Protein AF-A0A1E3HSL1-F1 (afdb_monomer_lite)

Organism: NCBI:txid1295533

Sequence (221 aa):
MGDDETEIKVHPDWKDEFTNPNGDTELIATTVTLISSDEVHFHVPRYLLMASSPVLKNMLSLPAGNEPQNVELSDRFLENSSPIAFYLSLLAGENGKTTLENKHQGNIVKTSHAAILLAAKWESVLVLSGIEAALASFNIPSTLKGHKEVRALDMFLLASKGDMTSIAAAVIQTYNPQVGDGQPQPSYWGHHLSRAHDGQILRLDTLNSDIWAELETDYSH

Secondary structure (DSSP, 8-state):
---------B-TT---EEE-TTS-EEE-TTEEE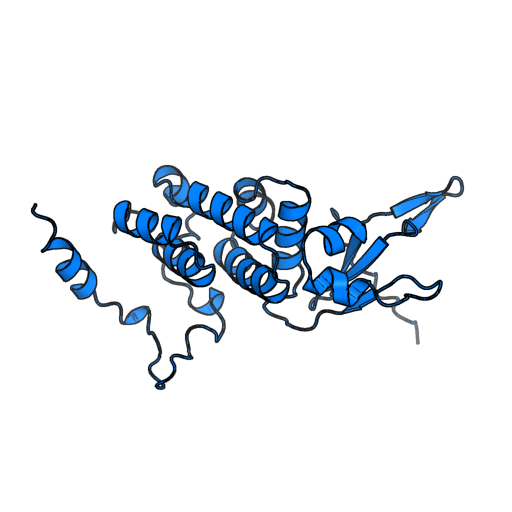EE-TT--EEEEEHHHHHHH-HHHHHHHTS---SS-EEEE---TTTSSHHHHHHHHHHHTT--HHHHHHHHSTT-HHHHHHHHHHHHHHTT-HHHHHHHHHHHHHHTSHHHHTT-TT--HHHHHHHHHHTT-HHHHHHHHHT--TTS--PPP-GGGGGGGGS--TTS----GGGS-HHHHHHTTSS---

pLDDT: mean 77.84, std 20.53, range [27.3, 98.19]

Structure (mmCIF, N/CA/C/O backbone):
data_AF-A0A1E3HSL1-F1
#
_entry.id   AF-A0A1E3HSL1-F1
#
loop_
_atom_site.group_PDB
_atom_site.id
_atom_site.type_symbol
_atom_site.label_atom_id
_atom_site.label_alt_id
_atom_site.label_comp_id
_atom_site.label_asym_id
_atom_site.label_entity_id
_atom_site.label_seq_id
_atom_site.pdbx_PDB_ins_code
_atom_site.Cartn_x
_atom_site.Cartn_y
_atom_site.Cartn_z
_atom_site.occupancy
_atom_site.B_iso_or_equiv
_atom_site.auth_seq_id
_atom_site.auth_comp_id
_atom_site.auth_asym_id
_atom_site.auth_atom_id
_atom_site.pdbx_PDB_model_num
ATOM 1 N N . MET A 1 1 ? 6.777 19.178 37.299 1.00 41.84 1 MET A N 1
ATOM 2 C CA . MET A 1 1 ? 6.794 18.199 36.200 1.00 41.84 1 MET A CA 1
ATOM 3 C C . MET A 1 1 ? 5.545 18.496 35.414 1.00 41.84 1 MET A C 1
ATOM 5 O O . MET A 1 1 ? 4.472 18.242 35.935 1.00 41.84 1 MET A O 1
ATOM 9 N N . GLY A 1 2 ? 5.679 19.244 34.320 1.00 43.75 2 GLY A N 1
ATOM 10 C CA . GLY A 1 2 ? 4.563 19.426 33.400 1.00 43.75 2 GLY A CA 1
ATOM 11 C C . GLY A 1 2 ? 4.484 18.153 32.581 1.00 43.75 2 GLY A C 1
ATOM 12 O O . GLY A 1 2 ? 5.512 17.746 32.039 1.00 43.75 2 GLY A O 1
ATOM 13 N N . ASP A 1 3 ? 3.326 17.506 32.592 1.00 47.16 3 ASP A N 1
ATOM 14 C CA . ASP A 1 3 ? 2.992 16.519 31.579 1.00 47.16 3 ASP A CA 1
ATOM 15 C C . ASP A 1 3 ? 3.038 17.267 30.246 1.00 47.16 3 ASP A C 1
ATOM 17 O O . ASP A 1 3 ? 2.226 18.153 29.983 1.00 47.16 3 ASP A O 1
ATOM 21 N N . ASP A 1 4 ? 4.092 17.011 29.478 1.00 49.62 4 ASP A N 1
ATOM 22 C CA . ASP A 1 4 ? 4.182 17.436 28.091 1.00 49.62 4 ASP A CA 1
ATOM 23 C C . ASP A 1 4 ? 3.154 16.558 27.371 1.00 49.62 4 ASP A C 1
ATOM 25 O O . ASP A 1 4 ? 3.430 15.399 27.062 1.00 49.62 4 ASP A O 1
ATOM 29 N N . GLU A 1 5 ? 1.914 17.045 27.255 1.00 55.94 5 GLU A N 1
ATOM 30 C CA . GLU A 1 5 ? 0.888 16.424 26.420 1.00 55.94 5 GLU A CA 1
ATOM 31 C C . GLU A 1 5 ? 1.414 16.460 24.986 1.00 55.94 5 GLU A C 1
ATOM 33 O O . GLU A 1 5 ? 1.246 17.430 24.250 1.00 55.94 5 GLU A O 1
ATOM 38 N N . THR A 1 6 ? 2.137 15.408 24.612 1.00 62.28 6 THR A N 1
ATOM 39 C CA . THR A 1 6 ? 2.592 15.178 23.250 1.00 62.28 6 THR A CA 1
ATOM 40 C C . THR A 1 6 ? 1.369 15.184 22.348 1.00 62.28 6 THR A C 1
ATOM 42 O O . THR A 1 6 ? 0.518 14.298 22.444 1.00 62.28 6 THR A O 1
ATOM 45 N N . GLU A 1 7 ? 1.268 16.212 21.509 1.00 81.06 7 GLU A N 1
ATOM 46 C CA . GLU A 1 7 ? 0.158 16.405 20.584 1.00 81.06 7 GLU A CA 1
ATOM 47 C C . GLU A 1 7 ? 0.014 15.164 19.692 1.00 81.06 7 GLU A C 1
ATOM 49 O O . GLU A 1 7 ? 0.948 14.774 18.985 1.00 81.06 7 GLU A O 1
ATOM 54 N N . ILE A 1 8 ? -1.155 14.519 19.743 1.00 86.38 8 ILE A N 1
ATOM 55 C CA . ILE A 1 8 ? -1.431 13.323 18.946 1.00 86.38 8 ILE A CA 1
ATOM 56 C C . ILE A 1 8 ? -1.427 13.711 17.467 1.00 86.38 8 ILE A C 1
ATOM 58 O O . ILE A 1 8 ? -2.270 14.472 16.990 1.00 86.38 8 ILE A O 1
ATOM 62 N N . LYS A 1 9 ? -0.487 13.143 16.711 1.00 93.44 9 LYS A N 1
ATOM 63 C CA . LYS A 1 9 ? -0.369 13.393 15.277 1.00 93.44 9 LYS A CA 1
ATOM 64 C C . LYS A 1 9 ? -1.397 12.569 14.504 1.00 93.44 9 LYS A C 1
ATOM 66 O O . LYS A 1 9 ? -1.157 11.407 14.180 1.00 93.44 9 LYS A O 1
ATOM 71 N N . VAL A 1 10 ? -2.519 13.187 14.151 1.00 93.12 10 VAL A N 1
ATOM 72 C CA . VAL A 1 10 ? -3.550 12.583 13.290 1.00 93.12 10 VAL A CA 1
ATOM 73 C C . VAL A 1 10 ? -3.261 12.875 11.816 1.00 93.12 10 VAL A C 1
ATOM 75 O O . VAL A 1 10 ? -2.946 14.008 11.441 1.00 93.12 10 VAL A O 1
ATOM 78 N N . HIS A 1 11 ? -3.369 11.863 10.955 1.00 94.88 11 HIS A N 1
ATOM 79 C CA . HIS A 1 11 ? -3.178 12.034 9.517 1.00 94.88 11 HIS A CA 1
ATOM 80 C C . HIS A 1 11 ? -4.266 12.958 8.923 1.00 94.88 11 HIS A C 1
ATOM 82 O O . HIS A 1 11 ? -5.452 12.745 9.178 1.00 94.88 11 HIS A O 1
ATOM 88 N N . PRO A 1 12 ? -3.914 13.960 8.091 1.00 91.44 12 PRO A N 1
ATOM 89 C CA . PRO A 1 12 ? -4.860 14.981 7.627 1.00 91.44 12 PRO A CA 1
ATOM 90 C C . PRO A 1 12 ? -6.047 14.419 6.833 1.00 91.44 12 PRO A C 1
ATOM 92 O O . PRO A 1 12 ? -7.157 14.922 6.980 1.00 91.44 12 PRO A O 1
ATOM 95 N N . ASP A 1 13 ? -5.814 13.368 6.044 1.00 91.12 13 ASP A N 1
ATOM 96 C CA . ASP A 1 13 ? -6.839 12.739 5.197 1.00 91.12 13 ASP A CA 1
ATOM 97 C C . ASP A 1 13 ? -7.677 11.661 5.921 1.00 91.12 13 ASP A C 1
ATOM 99 O O . ASP A 1 13 ? -8.661 11.186 5.364 1.00 91.12 13 ASP A O 1
ATOM 103 N N . TRP A 1 14 ? -7.301 11.249 7.141 1.00 91.25 14 TRP A N 1
ATOM 104 C CA . TRP A 1 14 ? -7.882 10.082 7.831 1.00 91.25 14 TRP A CA 1
ATOM 105 C C . TRP A 1 14 ? -8.286 10.425 9.263 1.00 91.25 14 TRP A C 1
ATOM 107 O O . TRP A 1 14 ? -7.635 10.000 10.220 1.00 91.25 14 TRP A O 1
ATOM 117 N N . LYS A 1 15 ? -9.349 11.228 9.389 1.00 87.88 15 LYS A N 1
ATOM 118 C CA . LYS A 1 15 ? -9.834 11.736 10.679 1.00 87.88 15 LYS A CA 1
ATOM 119 C C . LYS A 1 15 ? -11.160 11.148 11.165 1.00 87.88 15 LYS A C 1
ATOM 121 O O . LYS A 1 15 ? -11.400 11.233 12.354 1.00 87.88 15 LYS A O 1
ATOM 126 N N . ASP A 1 16 ? -11.964 10.542 10.283 1.00 82.00 16 ASP A N 1
ATOM 127 C CA . ASP A 1 16 ? -13.295 9.932 10.530 1.00 82.00 16 ASP A CA 1
ATOM 128 C C . ASP A 1 16 ? -13.991 10.371 11.840 1.00 82.00 16 ASP A C 1
ATOM 130 O O . ASP A 1 16 ? -14.304 9.572 12.731 1.00 82.00 16 ASP A O 1
ATOM 134 N N . GLU A 1 17 ? -14.179 11.689 11.939 1.00 82.00 17 GLU A N 1
ATOM 135 C CA . GLU A 1 17 ? -14.622 12.432 13.116 1.00 82.00 17 GLU A CA 1
ATOM 136 C C . GLU A 1 17 ? -15.820 13.316 12.755 1.00 82.00 17 GLU A C 1
ATOM 138 O O . GLU A 1 17 ? -16.005 13.710 11.599 1.00 82.00 17 GLU A O 1
ATOM 143 N N . PHE A 1 18 ? -16.639 13.649 13.748 1.00 78.88 18 PHE A N 1
ATOM 144 C CA . PHE A 1 18 ? -17.706 14.632 13.620 1.00 78.88 18 PHE A CA 1
ATOM 145 C C . PHE A 1 18 ? -17.556 15.708 14.694 1.00 78.88 18 PHE A C 1
ATOM 147 O O . PHE A 1 18 ? -17.202 15.426 15.836 1.00 78.88 18 PHE A O 1
ATOM 154 N N . THR A 1 19 ? -17.855 16.955 14.335 1.00 82.50 19 THR A N 1
ATOM 155 C CA . THR A 1 19 ? -17.911 18.061 15.295 1.00 82.50 19 THR A CA 1
ATOM 156 C C . THR A 1 19 ? -19.337 18.198 15.809 1.00 82.50 19 THR A C 1
ATOM 158 O O . THR A 1 19 ? -20.279 18.383 15.031 1.00 82.50 19 THR A O 1
ATOM 161 N N . ASN A 1 20 ? -19.511 18.082 17.121 1.00 79.94 20 ASN A N 1
ATOM 162 C CA . ASN A 1 20 ? -20.802 18.252 17.767 1.00 79.94 20 ASN A CA 1
ATOM 163 C C . ASN A 1 20 ? -21.222 19.748 17.772 1.00 79.94 20 ASN A C 1
ATOM 165 O O . ASN A 1 20 ? -20.402 20.636 17.521 1.00 79.94 20 ASN A O 1
ATOM 169 N N . PRO A 1 21 ? -22.493 20.080 18.069 1.00 81.69 21 PRO A N 1
ATOM 170 C CA . PRO A 1 21 ? -22.956 21.474 18.118 1.00 81.69 21 PRO A CA 1
ATOM 171 C C . PRO A 1 21 ? -22.246 22.362 19.153 1.00 81.69 21 PRO A C 1
ATOM 173 O O . PRO A 1 21 ? -22.361 23.584 19.075 1.00 81.69 21 PRO A O 1
ATOM 176 N N . ASN A 1 22 ? -21.539 21.765 20.115 1.00 82.25 22 ASN A N 1
ATOM 177 C CA . ASN A 1 22 ? -20.799 22.470 21.161 1.00 82.25 22 ASN A CA 1
ATOM 178 C C . ASN A 1 22 ? -19.360 22.805 20.732 1.00 82.25 22 ASN A C 1
ATOM 180 O O . ASN A 1 22 ? -18.684 23.555 21.432 1.00 82.25 22 ASN A O 1
ATOM 184 N N . GLY A 1 23 ? -18.921 22.307 19.571 1.00 77.00 23 GLY A N 1
ATOM 185 C CA . GLY A 1 23 ? -17.582 22.519 19.030 1.00 77.00 23 GLY A CA 1
ATOM 186 C C . GLY A 1 23 ? -16.571 21.429 19.387 1.00 77.00 23 GLY A C 1
ATOM 187 O O . GLY A 1 23 ? -15.423 21.551 18.965 1.00 77.00 23 GLY A O 1
ATOM 188 N N . ASP A 1 24 ? -16.971 20.373 20.104 1.00 79.69 24 ASP A N 1
ATOM 189 C CA . ASP A 1 24 ? -16.084 19.245 20.404 1.00 79.69 24 ASP A CA 1
ATOM 190 C C . ASP A 1 24 ? -16.081 18.248 19.243 1.00 79.69 24 ASP A C 1
ATOM 192 O O . ASP A 1 24 ? -17.122 17.955 18.643 1.00 79.69 24 ASP A O 1
ATOM 196 N N . THR A 1 25 ? -14.903 17.715 18.934 1.00 78.75 25 THR A N 1
ATOM 197 C CA . THR A 1 25 ? -14.712 16.718 17.882 1.00 78.75 25 THR A CA 1
ATOM 198 C C . THR A 1 25 ? -14.657 15.324 18.495 1.00 78.75 25 THR A C 1
ATOM 200 O O . THR A 1 25 ? -13.841 15.060 19.376 1.00 78.75 25 THR A O 1
ATOM 203 N N . GLU A 1 26 ? -15.517 14.428 18.017 1.00 78.31 26 GLU A N 1
ATOM 204 C CA . GLU A 1 26 ? -15.608 13.040 18.472 1.00 78.31 26 GLU A CA 1
ATOM 205 C C . GLU A 1 26 ? -15.444 12.072 17.293 1.00 78.31 26 GLU A C 1
ATOM 207 O O . GLU A 1 26 ? -15.858 12.355 16.165 1.00 78.31 26 GLU A O 1
ATOM 212 N N . LEU A 1 27 ? -14.857 10.900 17.550 1.00 79.25 27 LEU A N 1
ATOM 213 C CA . LEU A 1 27 ? -14.765 9.835 16.552 1.00 79.25 27 LEU A CA 1
ATOM 214 C C . LEU A 1 27 ? -16.139 9.223 16.290 1.00 79.25 27 LEU A C 1
ATOM 216 O O . LEU A 1 27 ? -16.952 9.040 17.200 1.00 79.25 27 LEU A O 1
ATOM 220 N N . ILE A 1 28 ? -16.384 8.831 15.043 1.00 80.50 28 ILE A N 1
ATOM 221 C CA . ILE A 1 28 ? -17.588 8.075 14.702 1.00 80.50 28 ILE A CA 1
ATOM 222 C C . ILE A 1 28 ? -17.536 6.710 15.416 1.00 80.50 28 ILE A C 1
ATOM 224 O O . ILE A 1 28 ? -16.498 6.061 15.503 1.00 80.50 28 ILE A O 1
ATOM 228 N N . ALA A 1 29 ? -18.672 6.229 15.933 1.00 72.94 29 ALA A N 1
ATOM 229 C CA . ALA A 1 29 ? -18.727 4.998 16.740 1.00 72.94 29 ALA A CA 1
ATOM 230 C C . ALA A 1 29 ? -18.206 3.733 16.018 1.00 72.94 29 ALA A C 1
ATOM 232 O O . ALA A 1 29 ? -17.922 2.717 16.649 1.00 72.94 29 ALA A O 1
ATOM 233 N N . THR A 1 30 ? -18.102 3.771 14.688 1.00 82.25 30 THR A N 1
ATOM 234 C CA . THR A 1 30 ? -17.580 2.684 13.849 1.00 82.25 30 THR A CA 1
ATOM 235 C C . THR A 1 30 ? -16.129 2.890 13.419 1.00 82.25 30 THR A C 1
ATOM 237 O O . THR A 1 30 ? -15.668 2.188 12.519 1.00 82.25 30 THR A O 1
ATOM 240 N N . THR A 1 31 ? -15.421 3.844 14.013 1.00 88.38 31 THR A N 1
ATOM 241 C CA . THR A 1 31 ? -14.039 4.178 13.676 1.00 88.38 31 THR A CA 1
ATOM 242 C C . THR A 1 31 ? -13.060 3.257 14.400 1.00 88.38 31 THR A C 1
ATOM 244 O O . THR A 1 31 ? -13.228 2.920 15.571 1.00 88.38 31 THR A O 1
ATOM 247 N N . VAL A 1 32 ? -12.021 2.842 13.681 1.00 91.56 32 VAL A N 1
ATOM 248 C CA . VAL A 1 32 ? -10.840 2.156 14.214 1.00 91.56 32 VAL A CA 1
ATOM 249 C C . VAL A 1 32 ? -9.664 3.113 14.101 1.00 91.56 32 VAL A C 1
ATOM 251 O O . VAL A 1 32 ? -9.497 3.756 13.064 1.00 91.56 32 VAL A O 1
ATOM 254 N N . THR A 1 33 ? -8.830 3.175 15.135 1.00 94.06 33 THR A N 1
ATOM 255 C CA . THR A 1 33 ? -7.587 3.948 15.093 1.00 94.06 33 THR A CA 1
ATOM 256 C C . THR A 1 33 ? -6.426 3.015 14.780 1.00 94.06 33 THR A C 1
ATOM 258 O O . THR A 1 33 ? -6.045 2.196 15.615 1.00 94.06 33 THR A O 1
ATOM 261 N N . LEU A 1 34 ? -5.849 3.127 13.584 1.00 95.38 34 LEU A N 1
ATOM 262 C CA . LEU A 1 34 ? -4.556 2.510 13.284 1.00 95.38 34 LEU A CA 1
ATOM 263 C C . LEU A 1 34 ? -3.457 3.476 13.728 1.00 95.38 34 LEU A C 1
ATOM 265 O O . LEU A 1 34 ? -3.459 4.634 13.313 1.00 95.38 34 LEU A O 1
ATOM 269 N N . ILE A 1 35 ? -2.526 3.011 14.554 1.00 96.25 35 ILE A N 1
ATOM 270 C CA . ILE A 1 35 ? -1.392 3.805 15.032 1.00 96.25 35 ILE A CA 1
ATOM 271 C C . ILE A 1 35 ? -0.148 3.263 14.341 1.00 96.25 35 ILE A C 1
ATOM 273 O O . ILE A 1 35 ? 0.240 2.115 14.562 1.00 96.25 35 ILE A O 1
ATOM 277 N N . SER A 1 36 ? 0.442 4.057 13.451 1.00 97.06 36 SER A N 1
ATOM 278 C CA . SER A 1 36 ? 1.648 3.654 12.735 1.00 97.06 36 SER A CA 1
ATOM 279 C C . SER A 1 36 ? 2.862 3.596 13.665 1.00 97.06 36 SER A C 1
ATOM 281 O O . SER A 1 36 ? 2.898 4.203 14.732 1.00 97.06 36 SER A O 1
ATOM 283 N N . SER A 1 37 ? 3.910 2.910 13.220 1.00 95.81 37 SER A N 1
ATOM 284 C CA . SER A 1 37 ? 5.182 2.777 13.945 1.00 95.81 37 SER A CA 1
ATOM 285 C C . SER A 1 37 ? 5.964 4.090 14.117 1.00 95.81 37 SER A C 1
ATOM 287 O O . SER A 1 37 ? 6.925 4.134 14.883 1.00 95.81 37 SER A O 1
ATOM 289 N N . ASP A 1 38 ? 5.582 5.145 1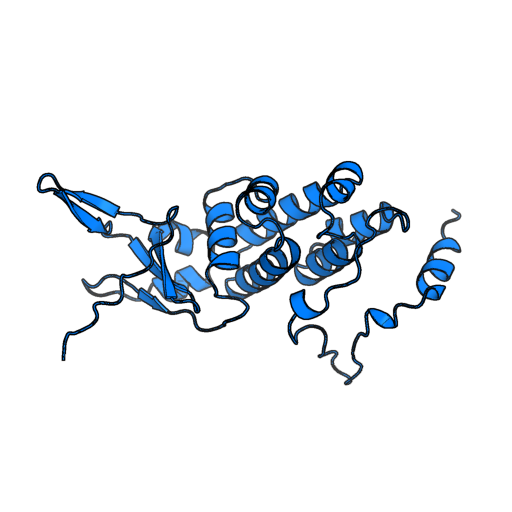3.391 1.00 95.38 38 ASP A N 1
ATOM 290 C CA . ASP A 1 38 ? 6.035 6.534 13.550 1.00 95.38 38 ASP A CA 1
ATOM 291 C C . ASP A 1 38 ? 4.967 7.426 14.219 1.00 95.38 38 ASP A C 1
ATOM 293 O O . ASP A 1 38 ? 4.956 8.639 14.011 1.00 95.38 38 ASP A O 1
ATOM 297 N N . GLU A 1 39 ? 4.075 6.807 15.002 1.00 94.94 39 GLU A N 1
ATOM 298 C CA . GLU A 1 39 ? 3.087 7.428 15.902 1.00 94.94 39 GLU A CA 1
ATOM 299 C C . GLU A 1 39 ? 2.026 8.300 15.206 1.00 94.94 39 GLU A C 1
ATOM 301 O O . GLU A 1 39 ? 1.374 9.148 15.821 1.00 94.94 39 GLU A O 1
ATOM 306 N N . VAL A 1 40 ? 1.794 8.074 13.910 1.00 96.50 40 VAL A N 1
ATOM 307 C CA . VAL A 1 40 ? 0.713 8.733 13.170 1.00 96.50 40 VAL A CA 1
ATOM 308 C C . VAL A 1 40 ? -0.579 7.945 13.334 1.00 96.50 40 VAL A C 1
ATOM 310 O O . VAL A 1 40 ? -0.639 6.744 13.075 1.00 96.50 40 VAL A O 1
ATOM 313 N N . HIS A 1 41 ? -1.629 8.650 13.736 1.00 95.94 41 HIS A N 1
ATOM 314 C CA . HIS A 1 41 ? -2.951 8.094 13.965 1.00 95.94 41 HIS A CA 1
ATOM 315 C C . HIS A 1 41 ? -3.800 8.213 12.698 1.00 95.94 41 HIS A C 1
ATOM 317 O O . HIS A 1 41 ? -3.901 9.286 12.096 1.00 95.94 41 HIS A O 1
ATOM 323 N N . PHE A 1 42 ? -4.417 7.104 12.303 1.00 96.19 42 PHE A N 1
ATOM 324 C CA . PHE A 1 42 ? -5.368 7.022 11.201 1.00 96.19 42 PHE A CA 1
ATOM 325 C C . PHE A 1 42 ? -6.714 6.587 11.759 1.00 96.19 42 PHE A C 1
ATOM 327 O O . PHE A 1 42 ? -6.865 5.449 12.206 1.00 96.19 42 PHE A O 1
ATOM 334 N N . HIS A 1 43 ? -7.694 7.476 11.703 1.00 94.50 43 HIS A N 1
ATOM 335 C CA . HIS A 1 43 ? -9.071 7.181 12.066 1.00 94.50 43 HIS A CA 1
ATOM 336 C C . HIS A 1 43 ? -9.800 6.704 10.810 1.00 94.50 43 HIS A C 1
ATOM 338 O O . HIS A 1 43 ? -10.006 7.465 9.862 1.00 94.50 43 HIS A O 1
ATOM 344 N N . VAL A 1 44 ? -10.103 5.406 10.766 1.00 93.38 44 VAL A N 1
ATOM 345 C CA . VAL A 1 44 ? -10.597 4.724 9.566 1.00 93.38 44 VAL A CA 1
ATOM 346 C C . VAL A 1 44 ? -11.930 4.036 9.860 1.00 93.38 44 VAL A C 1
ATOM 348 O O . VAL A 1 44 ? -12.036 3.332 10.871 1.00 93.38 44 VAL A O 1
ATOM 351 N N . PRO A 1 45 ? -12.926 4.127 8.960 1.00 91.38 45 PRO A N 1
ATOM 352 C CA . PRO A 1 45 ? -14.152 3.361 9.104 1.00 91.38 45 PRO A CA 1
ATOM 353 C C . PRO A 1 45 ? -13.864 1.856 9.165 1.00 91.38 45 PRO A C 1
ATOM 355 O O . PRO A 1 45 ? -13.294 1.273 8.237 1.00 91.38 45 PRO A O 1
ATOM 358 N N . ARG A 1 46 ? -14.320 1.184 10.227 1.00 90.62 46 ARG A N 1
ATOM 359 C CA . ARG A 1 46 ? -14.098 -0.256 10.455 1.00 90.62 46 ARG A CA 1
ATOM 360 C C . ARG A 1 46 ? -14.511 -1.112 9.263 1.00 90.62 46 ARG A C 1
ATOM 362 O O . ARG A 1 46 ? -13.811 -2.059 8.907 1.00 90.62 46 ARG A O 1
ATOM 369 N N . TYR A 1 47 ? -15.637 -0.782 8.630 1.00 89.50 47 TYR A N 1
ATOM 370 C CA . TYR A 1 47 ? -16.146 -1.556 7.498 1.00 89.50 47 TYR A CA 1
ATOM 371 C C . TYR A 1 47 ? -15.180 -1.546 6.303 1.00 89.50 47 TYR A C 1
ATOM 373 O O . TYR A 1 47 ? -15.088 -2.555 5.610 1.00 89.50 47 TYR A O 1
ATOM 381 N N . LEU A 1 48 ? -14.438 -0.453 6.084 1.00 92.12 48 LEU A N 1
ATOM 382 C CA . LEU A 1 48 ? -13.501 -0.317 4.966 1.00 92.12 48 LEU A CA 1
ATOM 383 C C . LEU A 1 48 ? -12.325 -1.292 5.118 1.00 92.12 48 LEU A C 1
ATOM 385 O O . LEU A 1 48 ? -11.939 -1.976 4.167 1.00 92.12 48 LEU A O 1
ATOM 389 N N . LEU A 1 49 ? -11.807 -1.418 6.343 1.00 93.75 49 LEU A N 1
ATOM 390 C CA . LEU A 1 49 ? -10.747 -2.367 6.688 1.00 93.75 49 LEU A CA 1
ATOM 391 C C . LEU A 1 49 ? -11.248 -3.818 6.622 1.00 93.75 49 LEU A C 1
ATOM 393 O O . LEU A 1 49 ? -10.605 -4.677 6.024 1.00 93.75 49 LEU A O 1
ATOM 397 N N . MET A 1 50 ? -12.426 -4.097 7.192 1.00 93.81 50 MET A N 1
ATOM 398 C CA . MET A 1 50 ? -12.988 -5.454 7.231 1.00 93.81 50 MET A CA 1
ATOM 399 C C . MET A 1 50 ? -13.427 -5.974 5.854 1.00 93.81 50 MET A C 1
ATOM 401 O O . MET A 1 50 ? -13.375 -7.178 5.609 1.00 93.81 50 MET A O 1
ATOM 405 N N . ALA A 1 51 ? -13.905 -5.102 4.966 1.00 91.62 51 ALA A N 1
ATOM 406 C CA . ALA A 1 51 ? -14.361 -5.503 3.636 1.00 91.62 51 ALA A CA 1
ATOM 407 C C . ALA A 1 51 ? -13.198 -5.815 2.684 1.00 91.62 51 ALA A C 1
ATOM 409 O O . ALA A 1 51 ? -13.355 -6.615 1.766 1.00 91.62 51 ALA A O 1
ATOM 410 N N . SER A 1 52 ? -12.040 -5.190 2.901 1.00 91.62 52 SER A N 1
ATOM 411 C CA . SER A 1 52 ? -10.902 -5.245 1.981 1.00 91.62 52 SER A CA 1
ATOM 412 C C . SER A 1 52 ? -9.838 -6.281 2.334 1.00 91.62 52 SER A C 1
ATOM 414 O O . SER A 1 52 ? -8.947 -6.537 1.521 1.00 91.62 52 SER A O 1
ATOM 416 N N . SER A 1 53 ? -9.909 -6.859 3.532 1.00 96.25 53 SER A N 1
ATOM 417 C CA . SER A 1 53 ? -8.899 -7.777 4.045 1.00 96.25 53 SER A CA 1
ATOM 418 C C . SER A 1 53 ? -9.524 -8.807 4.994 1.00 96.25 53 SER A C 1
ATOM 420 O O . SER A 1 53 ? -10.112 -8.427 6.011 1.00 96.25 53 SER A O 1
ATOM 422 N N . PRO A 1 54 ? -9.374 -10.118 4.730 1.00 95.38 54 PRO A N 1
ATOM 423 C CA . PRO A 1 54 ? -9.807 -11.156 5.664 1.00 95.38 54 PRO A CA 1
ATOM 424 C C . PRO A 1 54 ? -8.995 -11.130 6.968 1.00 95.38 54 PRO A C 1
ATOM 426 O O . PRO A 1 54 ? -9.550 -11.378 8.038 1.00 95.38 54 PRO A O 1
ATOM 429 N N . VAL A 1 55 ? -7.708 -10.771 6.906 1.00 94.81 55 VAL A N 1
ATOM 430 C CA . VAL A 1 55 ? -6.837 -10.620 8.081 1.00 94.81 55 VAL A CA 1
ATOM 431 C C . VAL A 1 55 ? -7.344 -9.499 8.988 1.00 94.81 55 VAL A C 1
ATOM 433 O O . VAL A 1 55 ? -7.591 -9.733 10.172 1.00 94.81 55 VAL A O 1
ATOM 436 N N . LEU A 1 56 ? -7.577 -8.306 8.431 1.00 93.31 56 LEU A N 1
ATOM 437 C CA . LEU A 1 56 ? -8.124 -7.173 9.178 1.00 93.31 56 LEU A CA 1
ATOM 438 C C . LEU A 1 56 ? -9.546 -7.470 9.648 1.00 93.31 56 LEU A C 1
ATOM 440 O O . LEU A 1 56 ? -9.887 -7.148 10.780 1.00 93.31 56 LEU A O 1
ATOM 444 N N . LYS A 1 57 ? -10.367 -8.153 8.841 1.00 93.62 57 LYS A N 1
ATOM 445 C CA . LYS A 1 57 ? -11.688 -8.618 9.271 1.00 93.62 57 LYS A CA 1
ATOM 446 C C . LYS A 1 57 ? -11.598 -9.473 10.521 1.00 93.62 57 LYS A C 1
ATOM 448 O O . LYS A 1 57 ? -12.324 -9.204 11.469 1.00 93.62 57 LYS A O 1
ATOM 453 N N . ASN A 1 58 ? -10.729 -10.477 10.541 1.00 92.00 58 ASN A N 1
ATOM 454 C CA . ASN A 1 58 ? -10.577 -11.366 11.689 1.00 92.00 58 ASN A CA 1
ATOM 455 C C . ASN A 1 58 ? -10.049 -10.611 12.915 1.00 92.00 58 ASN A C 1
ATOM 457 O O . ASN A 1 58 ? -10.619 -10.739 13.997 1.00 92.00 58 ASN A O 1
ATOM 461 N N . MET A 1 59 ? -9.028 -9.769 12.728 1.00 89.12 59 MET A N 1
ATOM 462 C CA . MET A 1 59 ? -8.451 -8.925 13.780 1.00 89.12 59 MET A CA 1
ATOM 463 C C . MET A 1 59 ? -9.494 -7.988 14.404 1.00 89.12 59 MET A C 1
ATOM 465 O O . MET A 1 59 ? -9.568 -7.842 15.622 1.00 89.12 59 MET A O 1
ATOM 469 N N . LEU A 1 60 ? -10.337 -7.387 13.566 1.00 89.44 60 LEU A N 1
ATOM 470 C CA . LEU A 1 60 ? -11.358 -6.436 13.980 1.00 89.44 60 LEU A CA 1
ATOM 471 C C . LEU A 1 60 ? -12.679 -7.106 14.360 1.00 89.44 60 LEU A C 1
ATOM 473 O O . LEU A 1 60 ? -13.545 -6.413 14.860 1.00 89.44 60 LEU A O 1
ATOM 477 N N . SER A 1 61 ? -12.898 -8.405 14.132 1.00 85.25 61 SER A N 1
ATOM 478 C CA . SER A 1 61 ? -14.169 -9.081 14.474 1.00 85.25 61 SER A CA 1
ATOM 479 C C . SER A 1 61 ? -14.284 -9.445 15.952 1.00 85.25 61 SER A C 1
ATOM 481 O O . SER A 1 61 ? -15.371 -9.799 16.409 1.00 85.25 61 SER A O 1
ATOM 483 N N . LEU A 1 62 ? -13.185 -9.363 16.704 1.00 74.00 62 LEU A N 1
ATOM 484 C CA . LEU A 1 62 ? -13.221 -9.537 18.150 1.00 74.00 62 LEU A CA 1
ATOM 485 C C . LEU A 1 62 ? -14.121 -8.452 18.769 1.00 74.00 62 LEU A C 1
ATOM 487 O O . LEU A 1 62 ? -14.115 -7.318 18.278 1.00 74.00 62 LEU A O 1
ATOM 491 N N . PRO A 1 63 ? -14.924 -8.769 19.803 1.00 61.56 63 PRO A N 1
ATOM 492 C CA . PRO A 1 63 ? -15.747 -7.767 20.460 1.00 61.56 63 PRO A CA 1
ATOM 493 C C . PRO A 1 63 ? -14.826 -6.722 21.094 1.00 61.56 63 PRO A C 1
ATOM 495 O O . PRO A 1 63 ? -14.254 -6.950 22.158 1.00 61.56 63 PRO A O 1
ATOM 498 N N . ALA A 1 64 ? -14.668 -5.580 20.429 1.00 58.84 64 ALA A N 1
ATOM 499 C CA . ALA A 1 64 ? -14.281 -4.363 21.112 1.00 58.84 64 ALA A CA 1
ATOM 500 C C . ALA A 1 64 ? -15.405 -4.077 22.116 1.00 58.84 64 ALA A C 1
ATOM 502 O O . ALA A 1 64 ? -16.584 -4.181 21.765 1.00 58.84 64 ALA A O 1
ATOM 503 N N . GLY A 1 65 ? -15.065 -3.812 23.376 1.00 56.81 65 GLY A N 1
ATOM 504 C CA . GLY A 1 65 ? -16.044 -3.305 24.336 1.00 56.81 65 GLY A CA 1
ATOM 505 C C . GLY A 1 65 ? -16.594 -1.945 23.887 1.00 56.81 65 GLY A C 1
ATOM 506 O O . GLY A 1 65 ? -16.459 -1.543 22.736 1.00 56.81 65 GLY A O 1
ATOM 507 N N . ASN A 1 66 ? -17.154 -1.168 24.809 1.00 57.00 66 ASN A N 1
ATOM 508 C CA . ASN A 1 66 ? -17.565 0.213 24.513 1.00 57.00 66 ASN A CA 1
ATOM 509 C C . ASN A 1 66 ? -16.375 1.178 24.281 1.00 57.00 66 ASN A C 1
ATOM 511 O O . ASN A 1 66 ? -16.571 2.389 24.285 1.00 57.00 66 ASN A O 1
ATOM 515 N N . GLU A 1 67 ? -15.154 0.667 24.118 1.00 62.69 67 GLU A N 1
ATOM 516 C CA . GLU A 1 67 ? -13.943 1.461 23.920 1.00 62.69 67 GLU A CA 1
ATOM 517 C C . GLU A 1 67 ? -13.566 1.529 22.430 1.00 62.69 67 GLU A C 1
ATOM 519 O O . GLU A 1 67 ? -13.717 0.528 21.717 1.00 62.69 67 GLU A O 1
ATOM 524 N N . PRO A 1 68 ? -13.055 2.680 21.952 1.00 69.31 68 PRO A N 1
ATOM 525 C CA . PRO A 1 68 ? -12.480 2.803 20.617 1.00 69.31 68 PRO A CA 1
ATOM 526 C C . PRO A 1 68 ? -11.409 1.732 20.385 1.00 69.31 68 PRO A C 1
ATOM 528 O O . PRO A 1 68 ? -10.513 1.540 21.207 1.00 69.31 68 PRO A O 1
ATOM 531 N N . GLN A 1 69 ? -11.498 1.016 19.263 1.00 85.06 69 GLN A N 1
ATOM 532 C CA . GLN A 1 69 ? -10.529 -0.028 18.951 1.00 85.06 69 GLN A CA 1
ATOM 533 C C . GLN A 1 69 ? -9.263 0.597 18.358 1.00 85.06 69 GLN A C 1
ATOM 535 O O . GLN A 1 69 ? -9.275 1.082 17.224 1.00 85.06 69 GLN A O 1
ATOM 540 N N . ASN A 1 70 ? -8.170 0.529 19.115 1.00 90.19 70 ASN A N 1
ATOM 541 C CA . ASN A 1 70 ? -6.847 0.959 18.675 1.00 90.19 70 ASN A CA 1
ATOM 542 C C . ASN A 1 70 ? -6.023 -0.249 18.217 1.00 90.19 70 ASN A C 1
ATOM 544 O O . ASN A 1 70 ? -6.013 -1.295 18.869 1.00 90.19 70 ASN A O 1
ATOM 548 N N . VAL A 1 71 ? -5.330 -0.102 17.092 1.00 91.94 71 VAL A N 1
ATOM 549 C CA . VAL A 1 71 ? -4.428 -1.110 16.533 1.00 91.94 71 VAL A CA 1
ATOM 550 C C . VAL A 1 71 ? -3.059 -0.473 16.366 1.00 91.94 71 VAL A C 1
ATOM 552 O O . VAL A 1 71 ? -2.836 0.307 15.441 1.00 91.94 71 VAL A O 1
ATOM 555 N N . GLU A 1 72 ? -2.146 -0.813 17.269 1.00 93.81 72 GLU A N 1
ATOM 556 C CA . GLU A 1 72 ? -0.755 -0.375 17.203 1.00 93.81 72 GLU A CA 1
ATOM 557 C C . GLU A 1 72 ? 0.044 -1.243 16.235 1.00 93.81 72 GLU A C 1
ATOM 559 O O . GLU A 1 72 ? 0.007 -2.477 16.286 1.00 93.81 72 GLU A O 1
ATOM 564 N N . LEU A 1 73 ? 0.780 -0.583 15.349 1.00 94.06 73 LEU A N 1
ATOM 565 C CA . LEU A 1 73 ? 1.602 -1.215 14.335 1.00 94.06 73 LEU A CA 1
ATOM 566 C C . LEU A 1 73 ? 3.084 -0.973 14.643 1.00 94.06 73 LEU A C 1
ATOM 568 O O . LEU A 1 73 ? 3.482 0.110 15.063 1.00 94.06 73 LEU A O 1
ATOM 572 N N . SER A 1 74 ? 3.919 -1.993 14.457 1.00 90.25 74 SER A N 1
ATOM 573 C CA . SER A 1 74 ? 5.268 -2.043 15.051 1.00 90.25 74 SER A CA 1
ATOM 574 C C . SER A 1 74 ? 6.396 -2.202 14.034 1.00 90.25 74 SER A C 1
ATOM 576 O O . SER A 1 74 ? 7.556 -1.900 14.335 1.00 90.25 74 SER A O 1
ATOM 578 N N . ASP A 1 75 ? 6.093 -2.643 12.814 1.00 89.81 75 ASP A N 1
ATOM 579 C CA . ASP A 1 75 ? 7.090 -2.772 11.761 1.00 89.81 75 ASP A CA 1
ATOM 580 C C . ASP A 1 75 ? 7.464 -1.390 11.208 1.00 89.81 75 ASP A C 1
ATOM 582 O O . ASP A 1 75 ? 6.740 -0.784 10.422 1.00 89.81 75 ASP A O 1
ATOM 586 N N . ARG A 1 76 ? 8.645 -0.894 11.584 1.00 87.19 76 ARG A N 1
ATOM 587 C CA . ARG A 1 76 ? 9.124 0.440 11.182 1.00 87.19 76 ARG A CA 1
ATOM 588 C C . ARG A 1 76 ? 9.297 0.625 9.674 1.00 87.19 76 ARG A C 1
ATOM 590 O O . ARG A 1 76 ? 9.334 1.761 9.200 1.00 87.19 76 ARG A O 1
ATOM 597 N N . PHE A 1 77 ? 9.438 -0.455 8.909 1.00 84.12 77 PHE A N 1
ATOM 598 C CA . PHE A 1 77 ? 9.575 -0.373 7.459 1.00 84.12 77 PHE A CA 1
ATOM 599 C C . PHE A 1 77 ? 8.212 -0.438 6.761 1.00 84.12 77 PHE A C 1
ATOM 601 O O . PHE A 1 77 ? 7.939 0.393 5.894 1.00 84.12 77 PHE A O 1
ATOM 608 N N . LEU A 1 78 ? 7.369 -1.393 7.158 1.00 87.31 78 LEU A N 1
ATOM 609 C CA . LEU A 1 78 ? 6.092 -1.695 6.501 1.00 87.31 78 LEU A CA 1
ATOM 610 C C . LEU A 1 78 ? 4.909 -0.907 7.044 1.00 87.31 78 LEU A C 1
ATOM 612 O O . LEU A 1 78 ? 3.973 -0.612 6.311 1.00 87.31 78 LEU A O 1
ATOM 616 N N . GLU A 1 79 ? 4.950 -0.580 8.327 1.00 91.75 79 GLU A N 1
ATOM 617 C CA . GLU A 1 79 ? 3.837 -0.026 9.084 1.00 91.75 79 GLU A CA 1
ATOM 618 C C . GLU A 1 79 ? 4.151 1.381 9.607 1.00 91.75 79 GLU A C 1
ATOM 620 O O . GLU A 1 79 ? 3.687 1.782 10.672 1.00 91.75 79 GLU A O 1
ATOM 625 N N . ASN A 1 80 ? 4.975 2.153 8.895 1.00 93.81 80 ASN A N 1
ATOM 626 C CA . ASN A 1 80 ? 5.029 3.605 9.098 1.00 93.81 80 ASN A CA 1
ATOM 627 C C . ASN A 1 80 ? 3.906 4.299 8.311 1.00 93.81 80 ASN A C 1
ATOM 629 O O . ASN A 1 80 ? 3.207 3.685 7.503 1.00 93.81 80 ASN A O 1
ATOM 633 N N . SER A 1 81 ? 3.729 5.592 8.551 1.00 95.94 81 SER A N 1
ATOM 634 C CA . SER A 1 81 ? 2.618 6.376 8.020 1.00 95.94 81 SER A CA 1
ATOM 635 C C . SER A 1 81 ? 2.534 6.398 6.490 1.00 95.94 81 SER A C 1
ATOM 637 O O . SER A 1 81 ? 1.433 6.413 5.947 1.00 95.94 81 SER A O 1
ATOM 639 N N . SER A 1 82 ? 3.661 6.340 5.772 1.00 96.25 82 SER A N 1
ATOM 640 C CA . SER A 1 82 ? 3.690 6.470 4.307 1.00 96.25 82 SER A CA 1
ATOM 641 C C . SER A 1 82 ? 2.996 5.313 3.555 1.00 96.25 82 SER A C 1
ATOM 643 O O . SER A 1 82 ? 2.047 5.580 2.815 1.00 96.25 82 SER A O 1
ATOM 645 N N . PRO A 1 83 ? 3.394 4.031 3.708 1.00 96.69 83 PRO A N 1
ATOM 646 C CA . PRO A 1 83 ? 2.710 2.909 3.067 1.00 96.69 83 PRO A CA 1
ATOM 647 C C . PRO A 1 83 ? 1.286 2.695 3.589 1.00 96.69 83 PRO A C 1
ATOM 649 O O . PRO A 1 83 ? 0.444 2.257 2.813 1.00 96.69 83 PRO A O 1
ATOM 652 N N . ILE A 1 84 ? 0.986 3.035 4.851 1.00 97.69 84 ILE A N 1
ATOM 653 C CA . ILE A 1 84 ? -0.383 2.967 5.388 1.00 97.69 84 ILE A CA 1
ATOM 654 C C . ILE A 1 84 ? -1.279 3.992 4.687 1.00 97.69 84 ILE A C 1
ATOM 656 O O . ILE A 1 84 ? -2.348 3.630 4.200 1.00 97.69 84 ILE A O 1
ATOM 660 N N . ALA A 1 85 ? -0.837 5.248 4.572 1.00 97.56 85 ALA A N 1
ATOM 661 C CA . ALA A 1 85 ? -1.593 6.291 3.882 1.00 97.56 85 ALA A CA 1
ATOM 662 C C . ALA A 1 85 ? -1.875 5.915 2.419 1.00 97.56 85 ALA A C 1
ATOM 664 O O . ALA A 1 85 ? -3.005 6.069 1.956 1.00 97.56 85 ALA A O 1
ATOM 665 N N . PHE A 1 86 ? -0.878 5.361 1.720 1.00 98.19 86 PHE A N 1
ATOM 666 C CA . PHE A 1 86 ? -1.043 4.893 0.344 1.00 98.19 86 PHE A CA 1
ATOM 667 C C . PHE A 1 86 ? -1.949 3.655 0.232 1.00 98.19 86 PHE A C 1
ATOM 669 O O . PHE A 1 86 ? -2.771 3.557 -0.674 1.00 98.19 86 PHE A O 1
ATOM 676 N N . TYR A 1 87 ? -1.850 2.708 1.166 1.00 97.69 87 TYR A N 1
ATOM 677 C CA . TYR A 1 87 ? -2.752 1.556 1.222 1.00 97.69 87 TYR A CA 1
ATOM 678 C C . TYR A 1 87 ? -4.212 2.008 1.383 1.00 97.69 87 TYR A C 1
ATOM 680 O O . TYR A 1 87 ? -5.096 1.566 0.648 1.00 97.69 87 TYR A O 1
ATOM 688 N N . LEU A 1 88 ? -4.467 2.920 2.324 1.00 97.50 88 LEU A N 1
ATOM 689 C CA . LEU A 1 88 ? -5.812 3.408 2.612 1.00 97.50 88 LEU A CA 1
ATOM 690 C C . LEU A 1 88 ? -6.374 4.264 1.467 1.00 97.50 88 LEU A C 1
ATOM 692 O O . LEU A 1 88 ? -7.566 4.174 1.178 1.00 97.50 88 LEU A O 1
ATOM 696 N N . SER A 1 89 ? -5.544 5.051 0.771 1.00 97.44 89 SER A N 1
ATOM 697 C CA . SER A 1 89 ? -6.002 5.831 -0.387 1.00 97.44 89 SER A CA 1
ATOM 698 C C . SER A 1 89 ? -6.502 4.933 -1.520 1.00 97.44 89 SER A C 1
ATOM 700 O O . SER A 1 89 ? -7.541 5.211 -2.120 1.00 97.44 89 SER A O 1
ATOM 702 N N . LEU A 1 90 ? -5.820 3.812 -1.770 1.00 97.12 90 LEU A N 1
ATOM 703 C CA . LEU A 1 90 ? -6.264 2.812 -2.741 1.00 97.12 90 LEU A CA 1
ATOM 704 C C . LEU A 1 90 ? -7.582 2.153 -2.317 1.00 97.12 90 LEU A C 1
ATOM 706 O O . LEU A 1 90 ? -8.449 1.930 -3.161 1.00 97.12 90 LEU A O 1
ATOM 710 N N . LEU A 1 91 ? -7.781 1.903 -1.019 1.00 94.69 91 LEU A N 1
ATOM 711 C CA . LEU A 1 91 ? -9.071 1.430 -0.502 1.00 94.69 91 LEU A CA 1
ATOM 712 C C . LEU A 1 91 ? -10.200 2.447 -0.675 1.00 94.69 91 LEU A C 1
ATOM 714 O O . LEU A 1 91 ? -11.331 2.051 -0.949 1.00 94.69 91 LEU A O 1
ATOM 718 N N . ALA A 1 92 ? -9.902 3.739 -0.544 1.00 93.44 92 ALA A N 1
ATOM 719 C CA . ALA A 1 92 ? -10.850 4.816 -0.821 1.00 93.44 92 ALA A CA 1
ATOM 720 C C . ALA A 1 92 ? -11.138 5.004 -2.324 1.00 93.44 92 ALA A C 1
ATOM 722 O O . ALA A 1 92 ? -11.978 5.825 -2.688 1.00 93.44 92 ALA A O 1
ATOM 723 N N . GLY A 1 93 ? -10.463 4.252 -3.201 1.00 93.94 93 GLY A N 1
ATOM 724 C CA . GLY A 1 93 ? -10.615 4.359 -4.649 1.00 93.94 93 GLY A CA 1
ATOM 725 C C . GLY A 1 93 ? -9.855 5.533 -5.269 1.00 93.94 93 GLY A C 1
ATOM 726 O O . GLY A 1 93 ? -10.165 5.923 -6.396 1.00 93.94 93 GLY A O 1
ATOM 727 N N . GLU A 1 94 ? -8.871 6.109 -4.569 1.00 95.62 94 GLU A N 1
ATOM 728 C CA . GLU A 1 94 ? -7.986 7.112 -5.164 1.00 95.62 94 GLU A CA 1
ATOM 729 C C . GLU A 1 94 ? -7.139 6.509 -6.300 1.00 95.62 94 GLU A C 1
ATOM 731 O O . GLU A 1 94 ? -6.810 5.320 -6.322 1.00 95.62 94 GLU A O 1
ATOM 736 N N . ASN A 1 95 ? -6.737 7.352 -7.256 1.00 95.56 95 ASN A N 1
ATOM 737 C CA . ASN A 1 95 ? -5.832 6.933 -8.320 1.00 95.56 95 ASN A CA 1
ATOM 738 C C . ASN A 1 95 ? -4.408 6.748 -7.775 1.00 95.56 95 ASN A C 1
ATOM 740 O O . ASN A 1 95 ? -3.737 7.724 -7.442 1.00 95.56 95 ASN A O 1
ATOM 744 N N . GLY A 1 96 ? -3.919 5.506 -7.768 1.00 95.31 96 GLY A N 1
ATOM 745 C CA . GLY A 1 96 ? -2.627 5.176 -7.168 1.00 95.31 96 GLY A CA 1
ATOM 746 C C . GLY A 1 96 ? -1.427 5.934 -7.743 1.00 95.31 96 GLY A C 1
ATOM 747 O O . GLY A 1 96 ? -0.563 6.361 -6.981 1.00 95.31 96 GLY A O 1
ATOM 748 N N . LYS A 1 97 ? -1.381 6.165 -9.064 1.00 93.69 97 LYS A N 1
ATOM 749 C CA . LYS A 1 97 ? -0.300 6.944 -9.689 1.00 93.69 97 LYS A CA 1
ATOM 750 C C . LYS A 1 97 ? -0.320 8.386 -9.184 1.00 93.69 97 LYS A C 1
ATOM 752 O O . LYS A 1 97 ? 0.686 8.861 -8.668 1.00 93.69 97 LYS A O 1
ATOM 757 N N . THR A 1 98 ? -1.470 9.052 -9.271 1.00 94.50 98 THR A N 1
ATOM 758 C CA . THR A 1 98 ? -1.624 10.439 -8.812 1.00 94.50 98 THR A CA 1
ATOM 759 C C . THR A 1 98 ? -1.329 10.581 -7.319 1.00 94.50 98 THR A C 1
ATOM 761 O O . THR A 1 98 ? -0.683 11.546 -6.914 1.00 94.50 98 THR A O 1
ATOM 764 N N . THR A 1 99 ? -1.747 9.621 -6.490 1.00 95.94 99 THR A N 1
ATOM 765 C CA . THR A 1 99 ? -1.432 9.642 -5.057 1.00 95.94 99 THR A CA 1
ATOM 766 C C . THR A 1 99 ? 0.074 9.504 -4.810 1.00 95.94 99 THR A C 1
ATOM 768 O O . THR A 1 99 ? 0.625 10.266 -4.016 1.00 95.94 99 THR A O 1
ATOM 771 N N . LEU A 1 100 ? 0.765 8.598 -5.512 1.00 94.81 100 LEU A N 1
ATOM 772 C CA . LEU A 1 100 ? 2.222 8.451 -5.405 1.00 94.81 100 LEU A CA 1
ATOM 773 C C . LEU A 1 100 ? 2.964 9.720 -5.843 1.00 94.81 100 LEU A C 1
ATOM 775 O O . LEU A 1 100 ? 3.876 10.157 -5.145 1.00 94.81 100 LEU A O 1
ATOM 779 N N . GLU A 1 101 ? 2.549 10.332 -6.952 1.00 92.12 101 GLU A N 1
ATOM 780 C CA . GLU A 1 101 ? 3.153 11.561 -7.481 1.00 92.12 101 GLU A CA 1
ATOM 781 C C . GLU A 1 101 ? 2.957 12.759 -6.544 1.00 92.12 101 GLU A C 1
ATOM 783 O O . GLU A 1 101 ? 3.898 13.517 -6.319 1.00 92.12 101 GLU A O 1
ATOM 788 N N . ASN A 1 102 ? 1.759 12.922 -5.974 1.00 92.81 102 ASN A N 1
ATOM 789 C CA . ASN A 1 102 ? 1.408 14.117 -5.206 1.00 92.81 102 ASN A CA 1
ATOM 790 C C . ASN A 1 102 ? 1.741 14.008 -3.715 1.00 92.81 102 ASN A C 1
ATOM 792 O O . ASN A 1 102 ? 2.146 14.996 -3.107 1.00 92.81 102 ASN A O 1
ATOM 796 N N . LYS A 1 103 ? 1.533 12.832 -3.108 1.00 93.12 103 LYS A N 1
ATOM 797 C CA . LYS A 1 103 ? 1.653 12.636 -1.651 1.00 93.12 103 LYS A CA 1
ATOM 798 C C . LYS A 1 103 ? 2.951 11.930 -1.245 1.00 93.12 103 LYS A C 1
ATOM 800 O O . LYS A 1 103 ? 3.371 12.050 -0.099 1.00 93.12 103 LYS A O 1
ATOM 805 N N . HIS A 1 104 ? 3.612 11.231 -2.173 1.00 91.25 104 HIS A N 1
ATOM 806 C CA . HIS A 1 104 ? 4.808 10.424 -1.890 1.00 91.25 104 HIS A CA 1
ATOM 807 C C . HIS A 1 104 ? 5.978 10.706 -2.848 1.00 91.25 104 HIS A C 1
ATOM 809 O O . HIS A 1 104 ? 6.838 9.840 -3.053 1.00 91.25 104 HIS A O 1
ATOM 815 N N . GLN A 1 105 ? 6.036 11.918 -3.410 1.00 88.25 105 GLN A N 1
ATOM 816 C CA . GLN A 1 105 ? 7.121 12.357 -4.289 1.00 88.25 105 GLN A CA 1
ATOM 817 C C . GLN A 1 105 ? 8.497 12.100 -3.652 1.00 88.25 105 GLN A C 1
ATOM 819 O O . GLN A 1 105 ? 8.700 12.322 -2.455 1.00 88.25 105 GLN A O 1
ATOM 824 N N . GLY A 1 106 ? 9.449 11.590 -4.439 1.00 86.19 106 GLY A N 1
ATOM 825 C CA . GLY A 1 106 ? 10.787 11.241 -3.949 1.00 86.19 106 GLY A CA 1
ATOM 826 C C . GLY A 1 106 ? 10.862 9.965 -3.097 1.00 86.19 106 GLY A C 1
ATOM 827 O O . GLY A 1 106 ? 11.961 9.533 -2.762 1.00 86.19 106 GLY A O 1
ATOM 828 N N . ASN A 1 107 ? 9.730 9.332 -2.771 1.00 89.31 107 ASN A N 1
ATOM 829 C CA . ASN A 1 107 ? 9.665 8.064 -2.034 1.00 89.31 107 ASN A CA 1
ATOM 830 C C . ASN A 1 107 ? 8.799 7.005 -2.739 1.00 89.31 107 ASN A C 1
ATOM 832 O O . ASN A 1 107 ? 8.460 5.995 -2.126 1.00 89.31 107 ASN A O 1
ATOM 836 N N . ILE A 1 108 ? 8.466 7.195 -4.021 1.00 91.06 108 ILE A N 1
ATOM 837 C CA . ILE A 1 108 ? 7.539 6.342 -4.788 1.00 91.06 108 ILE A CA 1
ATOM 838 C C . ILE A 1 108 ? 7.906 4.856 -4.685 1.00 91.06 108 ILE A C 1
ATOM 840 O O . ILE A 1 108 ? 7.061 4.036 -4.324 1.00 91.06 108 ILE A O 1
ATOM 844 N N . VAL A 1 109 ? 9.169 4.506 -4.952 1.00 90.00 109 VAL A N 1
ATOM 845 C CA . VAL A 1 109 ? 9.643 3.111 -4.920 1.00 90.00 109 VAL A CA 1
ATOM 846 C C . VAL A 1 109 ? 9.536 2.525 -3.513 1.00 90.00 109 VAL A C 1
ATOM 848 O O . VAL A 1 109 ? 8.975 1.446 -3.334 1.00 90.00 109 VAL A O 1
ATOM 851 N N . LYS A 1 110 ? 10.027 3.250 -2.500 1.00 90.62 110 LYS A N 1
ATOM 852 C CA . LYS A 1 110 ? 10.024 2.795 -1.103 1.00 90.62 110 LYS A CA 1
ATOM 853 C C . LYS A 1 110 ? 8.600 2.612 -0.569 1.00 90.62 110 LYS A C 1
ATOM 855 O O . LYS A 1 110 ? 8.309 1.585 0.038 1.00 90.62 110 LYS A O 1
ATOM 860 N N . THR A 1 111 ? 7.717 3.579 -0.821 1.00 94.69 111 THR A N 1
ATOM 861 C CA . THR A 1 111 ? 6.304 3.515 -0.426 1.00 94.69 111 THR A CA 1
ATOM 862 C C . THR A 1 111 ? 5.594 2.366 -1.131 1.00 94.69 111 THR A C 1
ATOM 864 O O . THR A 1 111 ? 4.918 1.591 -0.465 1.00 94.69 111 THR A O 1
ATOM 867 N N . SER A 1 112 ? 5.798 2.194 -2.442 1.00 95.12 112 SER A N 1
ATOM 868 C CA . SER A 1 112 ? 5.200 1.085 -3.199 1.00 95.12 112 SER A CA 1
ATOM 869 C C . SER A 1 112 ? 5.677 -0.269 -2.678 1.00 95.12 112 SER A C 1
ATOM 871 O O . SER A 1 112 ? 4.867 -1.161 -2.463 1.00 95.12 112 SER A O 1
ATOM 873 N N . HIS A 1 113 ? 6.976 -0.421 -2.405 1.00 93.88 113 HIS A N 1
ATOM 874 C CA . HIS A 1 113 ? 7.537 -1.665 -1.877 1.00 93.88 113 HIS A CA 1
ATOM 875 C C . HIS A 1 113 ? 6.930 -2.029 -0.517 1.00 93.88 113 HIS A C 1
ATOM 877 O O . HIS A 1 113 ? 6.459 -3.152 -0.327 1.00 93.88 113 HIS A O 1
ATOM 883 N N . ALA A 1 114 ? 6.908 -1.075 0.415 1.00 93.44 114 ALA A N 1
ATOM 884 C CA . ALA A 1 114 ? 6.323 -1.286 1.731 1.00 93.44 114 ALA A CA 1
ATOM 885 C C . ALA A 1 114 ? 4.807 -1.543 1.650 1.00 93.44 114 ALA A C 1
ATOM 887 O O . ALA A 1 114 ? 4.311 -2.425 2.343 1.00 93.44 114 ALA A O 1
ATOM 888 N N . ALA A 1 115 ? 4.085 -0.861 0.755 1.00 97.00 115 ALA A N 1
ATOM 889 C CA . ALA A 1 115 ? 2.654 -1.074 0.547 1.00 97.00 115 ALA A CA 1
ATOM 890 C C . ALA A 1 115 ? 2.328 -2.441 -0.079 1.00 97.00 115 ALA A C 1
ATOM 892 O O . ALA A 1 115 ? 1.348 -3.056 0.325 1.00 97.00 115 ALA A O 1
ATOM 893 N N . ILE A 1 116 ? 3.151 -2.958 -1.003 1.00 96.00 116 ILE A N 1
ATOM 894 C CA . ILE A 1 116 ? 3.009 -4.328 -1.537 1.00 96.00 116 ILE A CA 1
ATOM 895 C C . ILE A 1 116 ? 3.136 -5.344 -0.403 1.00 96.00 116 ILE A C 1
ATOM 897 O O . ILE A 1 116 ? 2.301 -6.234 -0.258 1.00 96.00 116 ILE A O 1
ATOM 901 N N . LEU A 1 117 ? 4.167 -5.191 0.427 1.00 93.75 117 LEU A N 1
ATOM 902 C CA . LEU A 1 117 ? 4.406 -6.068 1.570 1.00 93.75 117 LEU A CA 1
ATOM 903 C C . LEU A 1 117 ? 3.294 -5.965 2.622 1.00 93.75 117 LEU A C 1
ATOM 905 O O . LEU A 1 117 ? 2.875 -6.987 3.164 1.00 93.75 117 LEU A O 1
ATOM 909 N N . LEU A 1 118 ? 2.782 -4.760 2.877 1.00 94.88 118 LEU A N 1
ATOM 910 C CA . LEU A 1 118 ? 1.651 -4.527 3.773 1.00 94.88 118 LEU A CA 1
ATOM 911 C C . LEU A 1 118 ? 0.364 -5.161 3.227 1.00 94.88 118 LEU A C 1
ATOM 913 O O . LEU A 1 118 ? -0.338 -5.860 3.955 1.00 94.88 118 LEU A O 1
ATOM 917 N N . ALA A 1 119 ? 0.081 -4.988 1.935 1.00 96.25 119 ALA A N 1
ATOM 918 C CA . ALA A 1 119 ? -1.082 -5.576 1.284 1.00 96.25 119 ALA A CA 1
ATOM 919 C C . ALA A 1 119 ? -1.004 -7.107 1.239 1.00 96.25 119 ALA A C 1
ATOM 921 O O . ALA A 1 119 ? -2.021 -7.762 1.445 1.00 96.25 119 ALA A O 1
ATOM 922 N N . ALA A 1 120 ? 0.188 -7.683 1.059 1.00 94.44 120 ALA A N 1
ATOM 923 C CA . ALA A 1 120 ? 0.407 -9.119 1.201 1.00 94.44 120 ALA A CA 1
ATOM 924 C C . ALA A 1 120 ? 0.186 -9.586 2.652 1.00 94.44 120 ALA A C 1
ATOM 926 O O . ALA A 1 120 ? -0.537 -10.553 2.875 1.00 94.44 120 ALA A O 1
ATOM 927 N N . LYS A 1 121 ? 0.735 -8.869 3.648 1.00 93.12 121 LYS A N 1
ATOM 928 C CA . LYS A 1 121 ? 0.543 -9.158 5.084 1.00 93.12 121 LYS A CA 1
ATOM 929 C C . LYS A 1 121 ? -0.932 -9.142 5.485 1.00 93.12 121 LYS A C 1
ATOM 931 O O . LYS A 1 121 ? -1.355 -9.941 6.317 1.00 93.12 121 LYS A O 1
ATOM 936 N N . TRP A 1 122 ? -1.703 -8.220 4.922 1.00 95.81 122 TRP A N 1
ATOM 937 C CA . TRP A 1 122 ? -3.134 -8.090 5.177 1.00 95.81 122 TRP A CA 1
ATOM 938 C C . TRP A 1 122 ? -3.998 -8.828 4.150 1.00 95.81 122 TRP A C 1
ATOM 940 O O . TRP A 1 122 ? -5.217 -8.712 4.205 1.00 95.81 122 TRP A O 1
ATOM 950 N N . GLU A 1 123 ? -3.421 -9.603 3.233 1.00 96.06 123 GLU A N 1
ATOM 951 C CA . GLU A 1 123 ? -4.156 -10.352 2.201 1.00 96.06 123 GLU A CA 1
ATOM 952 C C . GLU A 1 123 ? -5.172 -9.488 1.419 1.00 96.06 123 GLU A C 1
ATOM 954 O O . GLU A 1 123 ? -6.288 -9.913 1.109 1.00 96.06 123 GLU A O 1
ATOM 959 N N . SER A 1 124 ? -4.810 -8.238 1.116 1.00 96.62 124 SER A N 1
ATOM 960 C CA . SER A 1 124 ? -5.696 -7.301 0.424 1.00 96.62 124 SER A CA 1
ATOM 961 C C . SER A 1 124 ? -5.486 -7.327 -1.086 1.00 96.62 124 SER A C 1
ATOM 963 O O . SER A 1 124 ? -4.695 -6.571 -1.654 1.00 96.62 124 SER A O 1
ATOM 965 N N . VAL A 1 125 ? -6.255 -8.188 -1.754 1.00 94.88 125 VAL A N 1
ATOM 966 C CA . VAL A 1 125 ? -6.251 -8.327 -3.222 1.00 94.88 125 VAL A CA 1
ATOM 967 C C . VAL A 1 125 ? -6.629 -7.016 -3.917 1.00 94.88 125 VAL A C 1
ATOM 969 O O . VAL A 1 125 ? -6.050 -6.670 -4.947 1.00 94.88 125 VAL A O 1
ATOM 972 N N . LEU A 1 126 ? -7.576 -6.265 -3.343 1.00 94.69 126 LEU A N 1
ATOM 973 C CA . LEU A 1 126 ? -8.016 -4.982 -3.893 1.00 94.69 126 LEU A CA 1
ATOM 974 C C . LEU A 1 126 ? -6.864 -3.973 -3.935 1.00 94.69 126 LEU A C 1
ATOM 976 O O . LEU A 1 126 ? -6.642 -3.339 -4.964 1.00 94.69 126 LEU A O 1
ATOM 980 N N . VAL A 1 127 ? -6.106 -3.858 -2.841 1.00 96.62 127 VAL A N 1
ATOM 981 C CA . VAL A 1 127 ? -4.974 -2.929 -2.787 1.00 96.62 127 VAL A CA 1
ATOM 982 C C . VAL A 1 127 ? -3.845 -3.388 -3.697 1.00 96.62 127 VAL A C 1
ATOM 984 O O . VAL A 1 127 ? -3.317 -2.563 -4.434 1.00 96.62 127 VAL A O 1
ATOM 987 N N . LEU A 1 128 ? -3.521 -4.686 -3.733 1.00 96.44 128 LEU A N 1
ATOM 988 C CA . LEU A 1 128 ? -2.528 -5.211 -4.680 1.00 96.44 128 LEU A CA 1
ATOM 989 C C . LEU A 1 128 ? -2.899 -4.881 -6.132 1.00 96.44 128 LEU A C 1
ATOM 991 O O . LEU A 1 128 ? -2.046 -4.405 -6.876 1.00 96.44 128 LEU A O 1
ATOM 995 N N . SER A 1 129 ? -4.173 -5.024 -6.506 1.00 95.44 129 SER A N 1
ATOM 996 C CA . SER A 1 129 ? -4.665 -4.661 -7.845 1.00 95.44 129 SER A CA 1
ATOM 997 C C . SER A 1 129 ? -4.535 -3.155 -8.122 1.00 95.44 129 SER A C 1
ATOM 999 O O . SER A 1 129 ? -4.169 -2.741 -9.222 1.00 95.44 129 SER A O 1
ATOM 1001 N N . GLY A 1 130 ? -4.805 -2.314 -7.117 1.00 96.69 130 GLY A N 1
ATOM 1002 C CA . GLY A 1 130 ? -4.611 -0.865 -7.208 1.00 96.69 130 GLY A CA 1
ATOM 1003 C C . GLY A 1 130 ? -3.140 -0.470 -7.379 1.00 96.69 130 GLY A C 1
ATOM 1004 O O . GLY A 1 130 ? -2.825 0.408 -8.186 1.00 96.69 130 GLY A O 1
ATOM 1005 N N . ILE A 1 131 ? -2.233 -1.154 -6.674 1.00 96.94 131 ILE A N 1
ATOM 1006 C CA . ILE A 1 131 ? -0.786 -0.979 -6.836 1.00 96.94 131 ILE A CA 1
ATOM 1007 C C . ILE A 1 131 ? -0.360 -1.430 -8.237 1.00 96.94 131 ILE A C 1
ATOM 1009 O O . ILE A 1 131 ? 0.347 -0.684 -8.909 1.00 96.94 131 ILE A O 1
ATOM 1013 N N . GLU A 1 132 ? -0.819 -2.590 -8.716 1.00 95.50 132 GLU A N 1
ATOM 1014 C CA . GLU A 1 132 ? -0.518 -3.088 -10.066 1.00 95.50 132 GLU A CA 1
ATOM 1015 C C . GLU A 1 132 ? -0.904 -2.061 -11.139 1.00 95.50 132 GLU A C 1
ATOM 1017 O O . GLU A 1 132 ? -0.087 -1.715 -11.994 1.00 95.50 132 GLU A O 1
ATOM 1022 N N . ALA A 1 133 ? -2.111 -1.493 -11.052 1.00 94.81 133 ALA A N 1
ATOM 1023 C CA . ALA A 1 133 ? -2.575 -0.456 -11.971 1.00 94.81 133 ALA A CA 1
ATOM 1024 C C . ALA A 1 133 ? -1.720 0.826 -11.908 1.00 94.81 133 ALA A C 1
ATOM 1026 O O . ALA A 1 133 ? -1.455 1.461 -12.939 1.00 94.81 133 ALA A O 1
ATOM 1027 N N . ALA A 1 134 ? -1.254 1.206 -10.714 1.00 94.19 134 ALA A N 1
ATOM 1028 C CA . ALA A 1 134 ? -0.340 2.330 -10.548 1.00 94.19 134 ALA A CA 1
ATOM 1029 C C . ALA A 1 134 ? 1.017 2.047 -11.215 1.00 94.19 134 ALA A C 1
ATOM 1031 O O . ALA A 1 134 ? 1.483 2.863 -12.011 1.00 94.19 134 ALA A O 1
ATOM 1032 N N . LEU A 1 135 ? 1.615 0.875 -10.966 1.00 92.31 135 LEU A N 1
ATOM 1033 C CA . LEU A 1 135 ? 2.892 0.467 -11.564 1.00 92.31 135 LEU A CA 1
ATOM 1034 C C . LEU A 1 135 ? 2.803 0.355 -13.091 1.00 92.31 135 LEU A C 1
ATOM 1036 O O . LEU A 1 135 ? 3.695 0.828 -13.796 1.00 92.31 135 LEU A O 1
ATOM 1040 N N . ALA A 1 136 ? 1.699 -0.181 -13.618 1.00 90.56 136 ALA A N 1
ATOM 1041 C CA . ALA A 1 136 ? 1.429 -0.220 -15.055 1.00 90.56 136 ALA A CA 1
ATOM 1042 C C . ALA A 1 136 ? 1.455 1.184 -15.678 1.00 90.56 136 ALA A C 1
ATOM 1044 O O . ALA A 1 136 ? 2.035 1.395 -16.744 1.00 90.56 136 ALA A O 1
ATOM 1045 N N . SER A 1 137 ? 0.868 2.160 -14.981 1.00 88.69 137 SER A N 1
ATOM 1046 C CA . SER A 1 137 ? 0.829 3.558 -15.418 1.00 88.69 137 SER A CA 1
ATOM 1047 C C . SER A 1 137 ? 2.205 4.231 -15.364 1.00 88.69 137 SER A C 1
ATOM 1049 O O . SER A 1 137 ? 2.470 5.143 -16.152 1.00 88.69 137 SER A O 1
ATOM 1051 N N . PHE A 1 138 ? 3.086 3.789 -14.459 1.00 83.50 138 PHE A N 1
ATOM 1052 C CA . PHE A 1 138 ? 4.480 4.226 -14.425 1.00 83.50 138 PHE A CA 1
ATOM 1053 C C . PHE A 1 138 ? 5.314 3.598 -15.534 1.00 83.50 138 PHE A C 1
ATOM 1055 O O . PHE A 1 138 ? 6.155 4.303 -16.066 1.00 83.50 138 PHE A O 1
ATOM 1062 N N . ASN A 1 139 ? 5.056 2.355 -15.956 1.00 77.81 139 ASN A N 1
ATOM 1063 C CA . ASN A 1 139 ? 5.841 1.656 -16.987 1.00 77.81 139 ASN A CA 1
ATOM 1064 C C . ASN A 1 139 ? 5.721 2.244 -18.418 1.00 77.81 139 ASN A C 1
ATOM 1066 O O . ASN A 1 139 ? 6.236 1.692 -19.386 1.00 77.81 139 ASN A O 1
ATOM 1070 N N . ILE A 1 140 ? 5.058 3.389 -18.588 1.00 77.88 140 ILE A N 1
ATOM 1071 C CA . ILE A 1 140 ? 5.031 4.123 -19.854 1.00 77.88 140 ILE A CA 1
ATOM 1072 C C . ILE A 1 140 ? 6.333 4.940 -19.972 1.00 77.88 140 ILE A C 1
ATOM 1074 O O . ILE A 1 140 ? 6.572 5.799 -19.119 1.00 77.88 140 ILE A O 1
ATOM 1078 N N . PRO A 1 141 ? 7.151 4.788 -21.037 1.00 70.75 141 PRO A N 1
ATOM 1079 C CA . PRO A 1 141 ? 8.461 5.446 -21.136 1.00 70.75 141 PRO A CA 1
ATOM 1080 C C . PRO A 1 141 ? 8.443 6.973 -20.973 1.00 70.75 141 PRO A C 1
ATOM 1082 O O . PRO A 1 141 ? 9.370 7.549 -20.409 1.00 70.75 141 PRO A O 1
ATOM 1085 N N . SER A 1 142 ? 7.396 7.652 -21.452 1.00 72.44 142 SER A N 1
ATOM 1086 C CA . SER A 1 142 ? 7.229 9.099 -21.262 1.00 72.44 142 SER A CA 1
ATOM 1087 C C . SER A 1 142 ? 6.948 9.481 -19.808 1.00 72.44 142 SER A C 1
ATOM 1089 O O . SER A 1 142 ? 7.399 10.536 -19.373 1.00 72.44 142 SER A O 1
ATOM 1091 N N . THR A 1 143 ? 6.251 8.621 -19.059 1.00 74.25 143 THR A N 1
ATOM 1092 C CA . THR A 1 143 ? 6.022 8.798 -17.620 1.00 74.25 143 THR A CA 1
ATOM 1093 C C . THR A 1 143 ? 7.320 8.552 -16.855 1.00 74.25 143 THR A C 1
ATOM 1095 O O . THR A 1 143 ? 7.735 9.434 -16.115 1.00 74.25 143 THR A O 1
ATOM 1098 N N . LEU A 1 144 ? 8.027 7.436 -17.096 1.00 70.62 144 LEU A N 1
ATOM 1099 C CA . LEU A 1 144 ? 9.308 7.135 -16.427 1.00 70.62 144 LEU A CA 1
ATOM 1100 C C . LEU A 1 144 ? 10.329 8.271 -16.561 1.00 70.62 144 LEU A C 1
ATOM 1102 O O . LEU A 1 144 ? 10.972 8.638 -15.585 1.00 70.62 144 LEU A O 1
ATOM 1106 N N . LYS A 1 145 ? 10.437 8.890 -17.744 1.00 69.75 145 LYS A N 1
ATOM 1107 C CA . LYS A 1 145 ? 11.336 10.039 -17.965 1.00 69.75 145 LYS A CA 1
ATOM 1108 C C . LYS A 1 145 ? 11.041 11.238 -17.057 1.00 69.75 145 LYS A C 1
ATOM 1110 O O . LYS A 1 145 ? 11.942 12.038 -16.811 1.00 69.75 145 LYS A O 1
ATOM 1115 N N . GLY A 1 146 ? 9.803 11.378 -16.586 1.00 75.88 146 GLY A N 1
ATOM 1116 C CA . GLY A 1 146 ? 9.386 12.431 -15.662 1.00 75.88 146 GLY A CA 1
ATOM 1117 C C . GLY A 1 146 ? 9.799 12.192 -14.206 1.00 75.88 146 GLY A C 1
ATOM 1118 O O . GLY A 1 146 ? 9.833 13.152 -13.439 1.00 75.88 146 GLY A O 1
ATOM 1119 N N . HIS A 1 147 ? 10.159 10.959 -13.832 1.00 76.12 147 HIS A N 1
ATOM 1120 C CA . HIS A 1 147 ? 10.436 10.561 -12.447 1.00 76.12 147 HIS A CA 1
ATOM 1121 C C . HIS A 1 147 ? 11.866 10.043 -12.309 1.00 76.12 147 HIS A C 1
ATOM 1123 O O . HIS A 1 147 ? 12.148 8.866 -12.514 1.00 76.12 147 HIS A O 1
ATOM 1129 N N . LYS A 1 148 ? 12.796 10.928 -11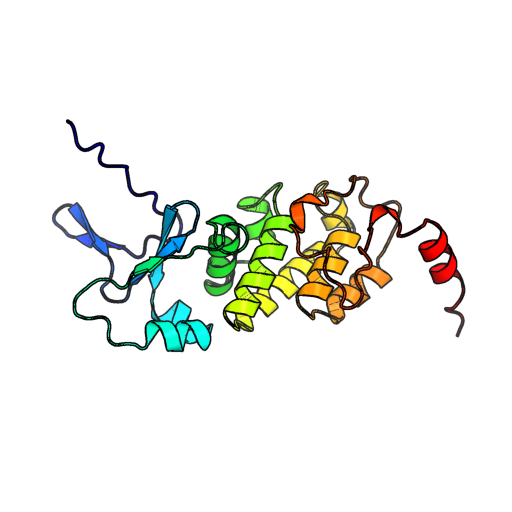.937 1.00 72.88 148 LYS A N 1
ATOM 1130 C CA . LYS A 1 148 ? 14.225 10.582 -11.802 1.00 72.88 148 LYS A CA 1
ATOM 1131 C C . LYS A 1 148 ? 14.498 9.570 -10.685 1.00 72.88 148 LYS A C 1
ATOM 1133 O O . LYS A 1 148 ? 15.547 8.934 -10.677 1.00 72.88 148 LYS A O 1
ATOM 1138 N N . GLU A 1 149 ? 13.577 9.453 -9.737 1.00 74.19 149 GLU A N 1
ATOM 1139 C CA . GLU A 1 149 ? 13.621 8.538 -8.602 1.00 74.19 149 GLU A CA 1
ATOM 1140 C C . GLU A 1 149 ? 13.054 7.141 -8.908 1.00 74.19 149 GLU A C 1
ATOM 1142 O O . GLU A 1 149 ? 13.185 6.244 -8.076 1.00 74.19 149 GLU A O 1
ATOM 1147 N N . VAL A 1 150 ? 12.428 6.948 -10.077 1.00 78.81 150 VAL A N 1
ATOM 1148 C CA . VAL A 1 150 ? 11.816 5.680 -10.493 1.00 78.81 150 VAL A CA 1
ATOM 1149 C C . VAL A 1 150 ? 12.521 5.137 -11.729 1.00 78.81 150 VAL A C 1
ATOM 1151 O O . VAL A 1 150 ? 12.616 5.812 -12.751 1.00 78.81 150 VAL A O 1
ATOM 1154 N N . ARG A 1 151 ? 12.975 3.882 -11.675 1.00 77.31 151 ARG A N 1
ATOM 1155 C CA . ARG A 1 151 ? 13.645 3.224 -12.807 1.00 77.31 151 ARG A CA 1
ATOM 1156 C C . ARG A 1 151 ? 12.881 1.988 -13.249 1.00 77.31 151 ARG A C 1
ATOM 1158 O O . ARG A 1 151 ? 12.170 1.373 -12.456 1.00 77.31 151 ARG A O 1
ATOM 1165 N N . ALA A 1 152 ? 13.103 1.570 -14.494 1.00 78.88 152 ALA A N 1
ATOM 1166 C CA . ALA A 1 152 ? 12.528 0.333 -15.023 1.00 78.88 152 ALA A CA 1
ATOM 1167 C C . ALA A 1 152 ? 12.856 -0.875 -14.125 1.00 78.88 152 ALA A C 1
ATOM 1169 O O . ALA A 1 152 ? 11.975 -1.653 -13.783 1.00 78.88 152 ALA A O 1
ATOM 1170 N N . LEU A 1 153 ? 14.096 -0.976 -13.635 1.00 80.62 153 LEU A N 1
ATOM 1171 C CA . LEU A 1 153 ? 14.494 -2.036 -12.705 1.00 80.62 153 LEU A CA 1
ATOM 1172 C C . LEU A 1 153 ? 13.703 -2.012 -11.386 1.00 80.62 153 LEU A C 1
ATOM 1174 O O . LEU A 1 153 ? 13.342 -3.069 -10.878 1.00 80.62 153 LEU A O 1
ATOM 1178 N N . ASP A 1 154 ? 13.398 -0.828 -10.845 1.00 84.38 154 ASP A N 1
ATOM 1179 C CA . ASP A 1 154 ? 12.591 -0.723 -9.625 1.00 84.38 154 ASP A CA 1
ATOM 1180 C C . ASP A 1 154 ? 11.158 -1.205 -9.882 1.00 84.38 154 ASP A C 1
ATOM 1182 O O . ASP A 1 154 ? 10.601 -1.943 -9.073 1.00 84.38 154 ASP A O 1
ATOM 1186 N N . MET A 1 155 ? 10.585 -0.858 -11.038 1.00 86.31 155 MET A N 1
ATOM 1187 C CA . MET A 1 155 ? 9.264 -1.337 -11.456 1.00 86.31 155 MET A CA 1
ATOM 1188 C C . MET A 1 155 ? 9.237 -2.861 -11.623 1.00 86.31 155 MET A C 1
ATOM 1190 O O . MET A 1 155 ? 8.304 -3.506 -11.151 1.00 86.31 155 MET A O 1
ATOM 1194 N N . PHE A 1 156 ? 10.276 -3.447 -12.227 1.00 86.69 156 PHE A N 1
ATOM 1195 C CA . PHE A 1 156 ? 10.407 -4.899 -12.361 1.00 86.69 156 PHE A CA 1
ATOM 1196 C C . PHE A 1 156 ? 10.451 -5.597 -10.996 1.00 86.69 156 PHE A C 1
ATOM 1198 O O . PHE A 1 156 ? 9.723 -6.561 -10.766 1.00 86.69 156 PHE A O 1
ATOM 1205 N N . LEU A 1 157 ? 11.279 -5.096 -10.074 1.00 86.88 157 LEU A N 1
ATOM 1206 C CA . LEU A 1 157 ? 11.414 -5.665 -8.733 1.00 86.88 157 LEU A CA 1
ATOM 1207 C C . LEU A 1 157 ? 10.123 -5.530 -7.917 1.00 86.88 157 LEU A C 1
ATOM 1209 O O . LEU A 1 157 ? 9.737 -6.483 -7.245 1.00 86.88 157 LEU A O 1
ATOM 1213 N N . LEU A 1 158 ? 9.436 -4.385 -7.994 1.00 91.25 158 LEU A N 1
ATOM 1214 C CA . LEU A 1 158 ? 8.130 -4.190 -7.355 1.00 91.25 158 LEU A CA 1
ATOM 1215 C C . LEU A 1 158 ? 7.093 -5.164 -7.915 1.00 91.25 158 LEU A C 1
ATOM 1217 O O . LEU A 1 158 ? 6.430 -5.854 -7.145 1.00 91.25 158 LEU A O 1
ATOM 1221 N N . ALA A 1 159 ? 6.994 -5.264 -9.242 1.00 90.62 159 ALA A N 1
ATOM 1222 C CA . ALA A 1 159 ? 6.064 -6.171 -9.902 1.00 90.62 159 ALA A CA 1
ATOM 1223 C C . ALA A 1 159 ? 6.333 -7.634 -9.525 1.00 90.62 159 ALA A C 1
ATOM 1225 O O . ALA A 1 159 ? 5.411 -8.354 -9.158 1.00 90.62 159 ALA A O 1
ATOM 1226 N N . SER A 1 160 ? 7.600 -8.052 -9.531 1.00 87.88 160 SER A N 1
ATOM 1227 C CA . SER A 1 160 ? 8.017 -9.382 -9.074 1.00 87.88 160 SER A CA 1
ATOM 1228 C C . SER A 1 160 ? 7.642 -9.620 -7.609 1.00 87.88 160 SER A C 1
ATOM 1230 O O . SER A 1 160 ? 7.103 -10.667 -7.264 1.00 87.88 160 SER A O 1
ATOM 1232 N N . LYS A 1 161 ? 7.848 -8.623 -6.740 1.00 87.75 161 LYS A N 1
ATOM 1233 C CA . LYS A 1 161 ? 7.540 -8.739 -5.312 1.00 87.75 161 LYS A CA 1
ATOM 1234 C C . LYS A 1 161 ? 6.043 -8.857 -5.015 1.00 87.75 161 LYS A C 1
ATOM 1236 O O . LYS A 1 161 ? 5.689 -9.423 -3.984 1.00 87.75 161 LYS A O 1
ATOM 1241 N N . GLY A 1 162 ? 5.201 -8.293 -5.876 1.00 87.62 162 GLY A N 1
ATOM 1242 C CA . GLY A 1 162 ? 3.744 -8.354 -5.779 1.00 87.62 162 GLY A CA 1
ATOM 1243 C C . GLY A 1 162 ? 3.096 -9.458 -6.616 1.00 87.62 162 GLY A C 1
ATOM 1244 O O . GLY A 1 162 ? 1.884 -9.405 -6.791 1.00 87.62 162 GLY A O 1
ATOM 1245 N N . ASP A 1 163 ? 3.872 -10.396 -7.171 1.00 88.75 163 ASP A N 1
ATOM 1246 C CA . ASP A 1 163 ? 3.401 -11.441 -8.096 1.00 88.75 163 ASP A CA 1
ATOM 1247 C C . ASP A 1 163 ? 2.661 -10.897 -9.346 1.00 88.75 163 ASP A C 1
ATOM 1249 O O . ASP A 1 163 ? 1.837 -11.568 -9.966 1.00 88.75 163 ASP A O 1
ATOM 1253 N N . MET A 1 164 ? 2.996 -9.677 -9.781 1.00 90.69 164 MET A N 1
ATOM 1254 C CA . MET A 1 164 ? 2.392 -8.966 -10.917 1.00 90.69 164 MET A CA 1
ATOM 1255 C C . MET A 1 164 ? 3.126 -9.305 -12.225 1.00 90.69 164 MET A C 1
ATOM 1257 O O . MET A 1 164 ? 3.833 -8.478 -12.812 1.00 90.69 164 MET A O 1
ATOM 1261 N N . THR A 1 165 ? 3.007 -10.556 -12.683 1.00 88.81 165 THR A N 1
ATOM 1262 C CA . THR A 1 165 ? 3.786 -11.084 -13.825 1.00 88.81 165 THR A CA 1
ATOM 1263 C C . THR A 1 165 ? 3.582 -10.291 -15.121 1.00 88.81 165 THR A C 1
ATOM 1265 O O . THR A 1 165 ? 4.532 -10.086 -15.875 1.00 88.81 165 THR A O 1
ATOM 1268 N N . SER A 1 166 ? 2.360 -9.815 -15.364 1.00 86.62 166 SER A N 1
ATOM 1269 C CA . SER A 1 166 ? 1.982 -8.936 -16.482 1.00 86.62 166 SER A CA 1
ATOM 1270 C C . SER A 1 166 ? 2.881 -7.696 -16.560 1.00 86.62 166 SER A C 1
ATOM 1272 O O . SER A 1 166 ? 3.435 -7.383 -17.614 1.00 86.62 166 SER A O 1
ATOM 1274 N N . ILE A 1 167 ? 3.066 -7.019 -15.426 1.00 87.50 167 ILE A N 1
ATOM 1275 C CA . ILE A 1 167 ? 3.846 -5.789 -15.317 1.00 87.50 167 ILE A CA 1
ATOM 1276 C C . ILE A 1 167 ? 5.334 -6.095 -15.407 1.00 87.50 167 ILE A C 1
ATOM 1278 O O . ILE A 1 167 ? 6.042 -5.417 -16.145 1.00 87.50 167 ILE A O 1
ATOM 1282 N N . ALA A 1 168 ? 5.807 -7.147 -14.735 1.00 85.31 168 ALA A N 1
ATOM 1283 C CA . ALA A 1 168 ? 7.203 -7.566 -14.827 1.00 85.31 168 ALA A CA 1
ATOM 1284 C C . ALA A 1 168 ? 7.607 -7.876 -16.284 1.00 85.31 168 ALA A C 1
ATOM 1286 O O . ALA A 1 168 ? 8.646 -7.410 -16.752 1.00 85.31 168 ALA A O 1
ATOM 1287 N N . ALA A 1 169 ? 6.755 -8.593 -17.025 1.00 82.19 169 ALA A N 1
ATOM 1288 C CA . ALA A 1 169 ? 6.966 -8.875 -18.442 1.00 82.19 169 ALA A CA 1
ATOM 1289 C C . ALA A 1 169 ? 6.920 -7.601 -19.300 1.00 82.19 169 ALA A C 1
ATOM 1291 O O . ALA A 1 169 ? 7.783 -7.408 -20.157 1.00 82.19 169 ALA A O 1
ATOM 1292 N N . ALA A 1 170 ? 5.957 -6.709 -19.049 1.00 83.38 170 ALA A N 1
ATOM 1293 C CA . ALA A 1 170 ? 5.847 -5.445 -19.770 1.00 83.38 170 ALA A CA 1
ATOM 1294 C C . ALA A 1 170 ? 7.091 -4.566 -19.576 1.00 83.38 170 ALA A C 1
ATOM 1296 O O . ALA A 1 170 ? 7.574 -3.986 -20.542 1.00 83.38 170 ALA A O 1
ATOM 1297 N N . VAL A 1 171 ? 7.645 -4.506 -18.360 1.00 82.31 171 VAL A N 1
ATOM 1298 C CA . VAL A 1 171 ? 8.871 -3.750 -18.065 1.00 82.31 171 VAL A CA 1
ATOM 1299 C C . VAL A 1 171 ? 10.052 -4.274 -18.882 1.00 82.31 171 VAL A C 1
ATOM 1301 O O . VAL A 1 171 ? 10.804 -3.469 -19.425 1.00 82.31 171 VAL A O 1
ATOM 1304 N N . ILE A 1 172 ? 10.201 -5.600 -19.008 1.00 79.38 172 ILE A N 1
ATOM 1305 C CA . ILE A 1 172 ? 11.247 -6.218 -19.841 1.00 79.38 172 ILE A CA 1
ATOM 1306 C C . ILE A 1 172 ? 11.044 -5.843 -21.314 1.00 79.38 172 ILE A C 1
ATOM 1308 O O . ILE A 1 172 ? 11.987 -5.414 -21.972 1.00 79.38 172 ILE A O 1
ATOM 1312 N N . GLN A 1 173 ? 9.815 -5.957 -21.824 1.00 77.56 173 GLN A N 1
ATOM 1313 C CA . GLN A 1 173 ? 9.496 -5.651 -23.225 1.00 77.56 173 GLN A CA 1
ATOM 1314 C C . GLN A 1 173 ? 9.738 -4.182 -23.588 1.00 77.56 173 GLN A C 1
ATOM 1316 O O . GLN A 1 173 ? 10.099 -3.874 -24.721 1.00 77.56 173 GLN A O 1
ATOM 1321 N N . THR A 1 174 ? 9.525 -3.268 -22.641 1.00 73.69 174 THR A N 1
ATOM 1322 C CA . THR A 1 174 ? 9.709 -1.826 -22.844 1.00 73.69 174 THR A CA 1
ATOM 1323 C C . THR A 1 174 ? 11.046 -1.311 -22.319 1.00 73.69 174 THR A C 1
ATOM 1325 O O . THR A 1 174 ? 11.255 -0.094 -22.296 1.00 73.69 174 THR A O 1
ATOM 1328 N N . TYR A 1 175 ? 11.940 -2.198 -21.869 1.00 69.69 175 TYR A N 1
ATOM 1329 C CA . TYR A 1 175 ? 13.210 -1.806 -21.275 1.00 69.69 175 TYR A CA 1
ATOM 1330 C C . TYR A 1 175 ? 14.072 -1.065 -22.296 1.00 69.69 175 TYR A C 1
ATOM 1332 O O . TYR A 1 175 ? 14.350 -1.555 -23.389 1.00 69.69 175 TYR A O 1
ATOM 1340 N N . ASN A 1 176 ? 14.512 0.135 -21.925 1.00 63.78 176 ASN A N 1
ATOM 1341 C CA . ASN A 1 176 ? 15.457 0.912 -22.706 1.00 63.78 176 ASN A CA 1
ATOM 1342 C C . ASN A 1 176 ? 16.572 1.409 -21.773 1.00 63.78 176 ASN A C 1
ATOM 1344 O O . ASN A 1 176 ? 16.291 2.237 -20.903 1.00 63.78 176 ASN A O 1
ATOM 1348 N N . PRO A 1 177 ? 17.830 0.960 -21.955 1.00 57.06 177 PRO A N 1
ATOM 1349 C CA . PRO A 1 177 ? 18.944 1.321 -21.075 1.00 57.06 177 PRO A CA 1
ATOM 1350 C C . PRO A 1 177 ? 19.303 2.817 -21.118 1.00 57.06 177 PRO A C 1
ATOM 1352 O O . PRO A 1 177 ? 20.057 3.286 -20.275 1.00 57.06 177 PRO A O 1
ATOM 1355 N N . GLN A 1 178 ? 18.762 3.572 -22.081 1.00 51.75 178 GLN A N 1
ATOM 1356 C CA . GLN A 1 178 ? 18.937 5.023 -22.227 1.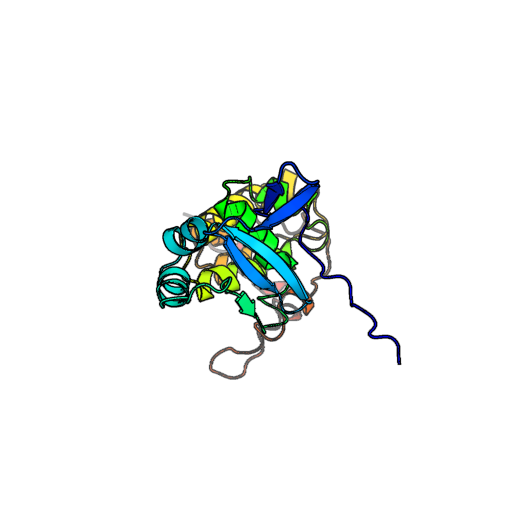00 51.75 178 GLN A CA 1
ATOM 1357 C C . GLN A 1 178 ? 17.807 5.835 -21.558 1.00 51.75 178 GLN A C 1
ATOM 1359 O O . GLN A 1 178 ? 17.665 7.032 -21.811 1.00 51.75 178 GLN A O 1
ATOM 1364 N N . VAL A 1 179 ? 16.930 5.186 -20.782 1.00 51.78 179 VAL A N 1
ATOM 1365 C CA . VAL A 1 179 ? 15.786 5.816 -20.111 1.00 51.78 179 VAL A CA 1
ATOM 1366 C C . VAL A 1 179 ? 15.833 5.514 -18.613 1.00 51.78 179 VAL A C 1
ATOM 1368 O O . VAL A 1 179 ? 15.425 4.440 -18.179 1.00 51.78 179 VAL A O 1
ATOM 1371 N N . GLY A 1 180 ? 16.288 6.490 -17.821 1.00 51.25 180 GLY A N 1
ATOM 1372 C CA . GLY A 1 180 ? 16.289 6.423 -16.355 1.00 51.25 180 GLY A CA 1
ATOM 1373 C C . GLY A 1 180 ? 17.703 6.429 -15.781 1.00 51.25 180 GLY A C 1
ATOM 1374 O O . GLY A 1 180 ? 18.203 5.410 -15.321 1.00 51.25 180 GLY A O 1
ATOM 1375 N N . ASP A 1 181 ? 18.335 7.600 -15.775 1.00 46.16 181 ASP A N 1
ATOM 1376 C CA . ASP A 1 181 ? 19.772 7.782 -15.507 1.00 46.16 181 ASP A CA 1
ATOM 1377 C C . ASP A 1 181 ? 20.126 7.770 -13.997 1.00 46.16 181 ASP A C 1
ATOM 1379 O O . ASP A 1 181 ? 21.151 8.302 -13.566 1.00 46.16 181 ASP A O 1
ATOM 1383 N N . GLY A 1 182 ? 19.248 7.214 -13.158 1.00 49.91 182 GLY A N 1
ATOM 1384 C CA . GLY A 1 182 ? 19.391 7.193 -11.703 1.00 49.91 182 GLY A CA 1
ATOM 1385 C C . GLY A 1 182 ? 20.269 6.039 -11.208 1.00 49.91 182 GLY A C 1
ATOM 1386 O O . GLY A 1 182 ? 20.057 4.876 -11.560 1.00 49.91 182 GLY A O 1
ATOM 1387 N N . GLN A 1 183 ? 21.226 6.336 -10.326 1.00 50.75 183 GLN A N 1
ATOM 1388 C CA . GLN A 1 183 ? 21.958 5.305 -9.582 1.00 50.75 183 GLN A CA 1
ATOM 1389 C C . GLN A 1 183 ? 20.983 4.484 -8.715 1.00 50.75 183 GLN A C 1
ATOM 1391 O O . GLN A 1 183 ? 20.080 5.071 -8.108 1.00 50.75 183 GLN A O 1
ATOM 1396 N N . PRO A 1 184 ? 21.146 3.150 -8.611 1.00 51.66 184 PRO A N 1
ATOM 1397 C CA . PRO A 1 184 ? 20.364 2.356 -7.674 1.00 51.66 184 PRO A CA 1
ATOM 1398 C C . PRO A 1 184 ? 20.466 2.890 -6.251 1.00 51.66 184 PRO A C 1
ATOM 1400 O O . PRO A 1 184 ? 21.558 3.212 -5.790 1.00 51.66 184 PRO A O 1
ATOM 1403 N N . GLN A 1 185 ? 19.335 2.932 -5.540 1.00 58.78 185 GLN A N 1
ATOM 1404 C CA . GLN A 1 185 ? 19.302 3.162 -4.096 1.00 58.78 185 GLN A CA 1
ATOM 1405 C C . GLN A 1 185 ? 18.918 1.862 -3.373 1.00 58.78 185 GLN A C 1
ATOM 1407 O O . GLN A 1 185 ? 17.736 1.615 -3.123 1.00 58.78 185 GLN A O 1
ATOM 1412 N N . PRO A 1 186 ? 19.901 1.008 -3.014 1.00 57.50 186 PRO A N 1
ATOM 1413 C CA . PRO A 1 186 ? 19.656 -0.253 -2.311 1.00 57.50 186 PRO A CA 1
ATOM 1414 C C . PRO A 1 186 ? 18.863 -0.095 -1.006 1.00 57.50 186 PRO A C 1
ATOM 1416 O O . PRO A 1 186 ? 18.156 -1.010 -0.594 1.00 57.50 186 PRO A O 1
ATOM 1419 N N . SER A 1 187 ? 18.937 1.079 -0.370 1.00 63.91 187 SER A N 1
ATOM 1420 C CA . SER A 1 187 ? 18.224 1.407 0.869 1.00 63.91 187 SER A CA 1
ATOM 1421 C C . SER A 1 187 ? 16.698 1.310 0.755 1.00 63.91 187 SER A C 1
ATOM 1423 O O . SER A 1 187 ? 16.037 1.069 1.765 1.00 63.91 187 SER A O 1
ATOM 1425 N N . TYR A 1 188 ? 16.120 1.449 -0.443 1.00 65.56 188 TYR A N 1
ATOM 1426 C CA . TYR A 1 188 ? 14.670 1.332 -0.662 1.00 65.56 188 TYR A CA 1
ATOM 1427 C C . TYR A 1 188 ? 14.135 -0.092 -0.480 1.00 65.56 188 TYR A C 1
ATOM 1429 O O . TYR A 1 188 ? 12.938 -0.296 -0.267 1.00 65.56 188 TYR A O 1
ATOM 1437 N N . TRP A 1 189 ? 15.023 -1.078 -0.507 1.00 62.44 189 TRP A N 1
ATOM 1438 C CA . TRP A 1 189 ? 14.668 -2.490 -0.469 1.00 62.44 189 TRP A CA 1
ATOM 1439 C C . TRP A 1 189 ? 14.875 -3.135 0.908 1.00 62.44 189 TRP A C 1
ATOM 1441 O O . TRP A 1 189 ? 14.578 -4.317 1.096 1.00 62.44 189 TRP A O 1
ATOM 1451 N N . GLY A 1 190 ? 15.354 -2.361 1.889 1.00 58.69 190 GLY A N 1
ATOM 1452 C CA . GLY A 1 190 ? 15.639 -2.843 3.240 1.00 58.69 190 GLY A CA 1
ATOM 1453 C C . GLY A 1 190 ? 16.589 -4.048 3.249 1.00 58.69 190 GLY A C 1
ATOM 1454 O O . GLY A 1 190 ? 17.397 -4.244 2.344 1.00 58.69 190 GLY A O 1
ATOM 1455 N N . HIS A 1 191 ? 16.469 -4.901 4.267 1.00 53.81 191 HIS A N 1
ATOM 1456 C CA . HIS A 1 191 ? 17.191 -6.179 4.334 1.00 53.81 191 HIS A CA 1
ATOM 1457 C C . HIS A 1 191 ? 16.509 -7.299 3.516 1.00 53.81 191 HIS A C 1
ATOM 1459 O O . HIS A 1 191 ? 16.852 -8.465 3.665 1.00 53.81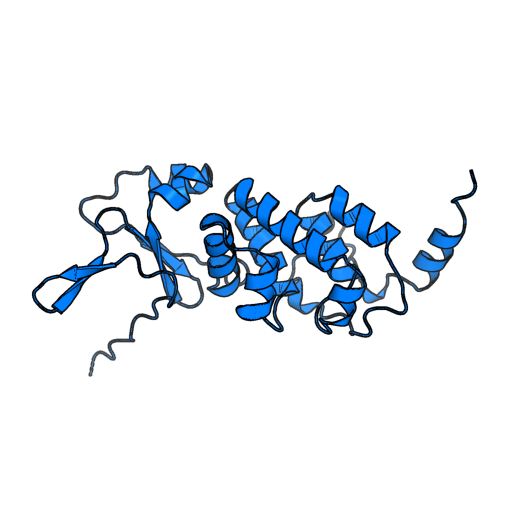 191 HIS A O 1
ATOM 1465 N N . HIS A 1 192 ? 15.517 -6.996 2.670 1.00 43.56 192 HIS A N 1
ATOM 1466 C CA . HIS A 1 192 ? 14.708 -8.028 2.005 1.00 43.56 192 HIS A CA 1
ATOM 1467 C C . HIS A 1 192 ? 15.304 -8.553 0.693 1.00 43.56 192 HIS A C 1
ATOM 1469 O O . HIS A 1 192 ? 14.848 -9.578 0.194 1.00 43.56 192 HIS A O 1
ATOM 1475 N N . LEU A 1 193 ? 16.360 -7.920 0.172 1.00 45.75 193 LEU A N 1
ATOM 1476 C CA . LEU A 1 193 ? 17.155 -8.447 -0.946 1.00 45.75 193 LEU A CA 1
ATOM 1477 C C . LEU A 1 193 ? 18.270 -9.417 -0.504 1.00 45.75 193 LEU A C 1
ATOM 1479 O O . LEU A 1 193 ? 18.999 -9.932 -1.348 1.00 45.75 193 LEU A O 1
ATOM 1483 N N . SER A 1 194 ? 18.431 -9.682 0.800 1.00 33.91 194 SER A N 1
ATOM 1484 C CA . SER A 1 194 ? 19.560 -10.467 1.327 1.00 33.91 194 SER A CA 1
ATOM 1485 C C . SER A 1 194 ? 19.226 -11.899 1.760 1.00 33.91 194 SER A C 1
ATOM 1487 O O . SER A 1 194 ? 20.037 -12.526 2.442 1.00 33.91 194 SER A O 1
ATOM 1489 N N . ARG A 1 195 ? 18.080 -12.464 1.363 1.00 34.34 195 ARG A N 1
ATOM 1490 C CA . ARG A 1 195 ? 17.768 -13.869 1.675 1.00 34.34 195 ARG A CA 1
ATOM 1491 C C . ARG A 1 195 ? 17.168 -14.626 0.493 1.00 34.34 195 ARG A C 1
ATOM 1493 O O . ARG A 1 195 ? 15.959 -14.803 0.401 1.00 34.34 195 ARG A O 1
ATOM 1500 N N . ALA A 1 196 ? 18.052 -15.116 -0.373 1.00 36.84 196 ALA A N 1
ATOM 1501 C CA . ALA A 1 196 ? 17.819 -16.356 -1.103 1.00 36.84 196 ALA A CA 1
ATOM 1502 C C . ALA A 1 196 ? 18.131 -17.557 -0.180 1.00 36.84 196 ALA A C 1
ATOM 1504 O O . ALA A 1 196 ? 18.874 -17.423 0.801 1.00 36.84 196 ALA A O 1
ATOM 1505 N N . HIS A 1 197 ? 17.519 -18.712 -0.452 1.00 36.19 197 HIS A N 1
ATOM 1506 C CA . HIS A 1 197 ? 17.506 -19.926 0.385 1.00 36.19 197 HIS A CA 1
ATOM 1507 C C . HIS A 1 197 ? 18.883 -20.617 0.565 1.00 36.19 197 HIS A C 1
ATOM 1509 O O . HIS A 1 197 ? 18.988 -21.659 1.208 1.00 36.19 197 HIS A O 1
ATOM 1515 N N . ASP A 1 198 ? 19.933 -20.011 0.025 1.00 38.38 198 ASP A N 1
ATOM 1516 C CA . ASP A 1 198 ? 21.264 -20.545 -0.248 1.00 38.38 198 ASP A CA 1
ATOM 1517 C C . ASP A 1 198 ? 22.396 -19.537 0.053 1.00 38.38 198 ASP A C 1
ATOM 1519 O O . ASP A 1 198 ? 23.565 -19.800 -0.221 1.00 38.38 198 ASP A O 1
ATOM 1523 N N . GLY A 1 199 ? 22.092 -18.397 0.687 1.00 36.88 199 GLY A N 1
ATOM 1524 C CA . GLY A 1 199 ? 23.119 -17.482 1.204 1.00 36.88 199 GLY A CA 1
ATOM 1525 C C . GLY A 1 199 ? 23.868 -16.671 0.140 1.00 36.88 199 GLY A C 1
ATOM 1526 O O . GLY A 1 199 ? 24.847 -16.000 0.471 1.00 36.88 199 GLY A O 1
ATOM 1527 N N . GLN A 1 200 ? 23.407 -16.676 -1.114 1.00 35.97 200 GLN A N 1
ATOM 1528 C CA . GLN A 1 200 ? 23.874 -15.726 -2.119 1.00 35.97 200 GLN A CA 1
ATOM 1529 C C . GLN A 1 200 ? 23.093 -14.412 -2.004 1.00 35.97 200 GLN A C 1
ATOM 1531 O O . GLN A 1 200 ? 21.864 -14.377 -2.023 1.00 35.97 200 GLN A O 1
ATOM 1536 N N . ILE A 1 201 ? 23.828 -13.310 -1.849 1.00 39.50 201 ILE A N 1
ATOM 1537 C CA . ILE A 1 201 ? 23.282 -11.956 -1.938 1.00 39.50 201 ILE A CA 1
ATOM 1538 C C . ILE A 1 201 ? 23.001 -11.699 -3.420 1.00 39.50 201 ILE A C 1
ATOM 1540 O O . ILE A 1 201 ? 23.939 -11.712 -4.216 1.00 39.50 201 ILE A O 1
ATOM 1544 N N . LEU A 1 202 ? 21.744 -11.426 -3.785 1.00 40.66 202 LEU A N 1
ATOM 1545 C CA . LEU A 1 202 ? 21.409 -10.830 -5.081 1.00 40.66 202 LEU A CA 1
ATOM 1546 C C . LEU A 1 202 ? 21.985 -9.412 -5.101 1.00 40.66 202 LEU A C 1
ATOM 1548 O O . LEU A 1 202 ? 21.358 -8.432 -4.700 1.00 40.66 202 LEU A O 1
ATOM 1552 N N . ARG A 1 203 ? 23.249 -9.324 -5.502 1.00 38.91 203 ARG A N 1
ATOM 1553 C CA . ARG A 1 203 ? 23.945 -8.070 -5.728 1.00 38.91 203 ARG A CA 1
ATOM 1554 C C . ARG A 1 203 ? 23.432 -7.493 -7.040 1.00 38.91 203 ARG A C 1
ATOM 1556 O O . ARG A 1 203 ? 23.834 -7.923 -8.116 1.00 38.91 203 ARG A O 1
ATOM 1563 N N . LEU A 1 204 ? 22.514 -6.532 -6.964 1.00 40.81 204 LEU A N 1
ATOM 1564 C CA . LEU A 1 204 ? 22.051 -5.768 -8.133 1.00 40.81 204 LEU A CA 1
ATOM 1565 C C . LEU A 1 204 ? 23.199 -5.013 -8.824 1.00 40.81 204 LEU A C 1
ATOM 1567 O O . LEU A 1 204 ? 23.120 -4.741 -10.014 1.00 40.81 204 LEU A O 1
ATOM 1571 N N . ASP A 1 205 ? 24.286 -4.747 -8.099 1.00 40.94 205 ASP A N 1
ATOM 1572 C CA . ASP A 1 205 ? 25.587 -4.272 -8.582 1.00 40.94 205 ASP A CA 1
ATOM 1573 C C . ASP A 1 205 ? 26.383 -5.325 -9.382 1.00 40.94 205 ASP A C 1
ATOM 1575 O O . ASP A 1 205 ? 27.366 -4.985 -10.033 1.00 40.94 205 ASP A O 1
ATOM 1579 N N . THR A 1 206 ? 25.952 -6.591 -9.365 1.00 38.25 206 THR A N 1
ATOM 1580 C CA . THR A 1 206 ? 26.514 -7.708 -10.150 1.00 38.25 206 THR A CA 1
ATOM 1581 C C . THR A 1 206 ? 25.576 -8.227 -11.237 1.00 38.25 206 THR A C 1
ATOM 1583 O O . THR A 1 206 ? 25.921 -9.205 -11.901 1.00 38.25 206 THR A O 1
ATOM 1586 N N . LEU A 1 207 ? 24.425 -7.575 -11.471 1.00 44.28 207 LEU A N 1
ATOM 1587 C CA . LEU A 1 207 ? 23.714 -7.726 -12.743 1.00 44.28 207 LEU A CA 1
ATOM 1588 C C . LEU A 1 207 ? 24.592 -7.077 -13.816 1.00 44.28 207 LEU A C 1
ATOM 1590 O O . LEU A 1 207 ? 24.495 -5.892 -14.123 1.00 44.28 207 LEU A O 1
ATOM 1594 N N . ASN A 1 208 ? 25.553 -7.881 -14.252 1.00 39.44 208 ASN A N 1
ATOM 1595 C CA . ASN A 1 208 ? 26.648 -7.549 -15.130 1.00 39.44 208 ASN A CA 1
ATOM 1596 C C . ASN A 1 208 ? 26.088 -6.967 -16.435 1.00 39.44 208 ASN A C 1
ATOM 1598 O O . ASN A 1 208 ? 25.011 -7.372 -16.882 1.00 39.44 208 ASN A O 1
ATOM 1602 N N . SER A 1 209 ? 26.832 -6.065 -17.076 1.00 44.97 209 SER A N 1
ATOM 1603 C CA . SER A 1 209 ? 26.526 -5.581 -18.433 1.00 44.97 209 SER A CA 1
ATOM 1604 C C . SER A 1 209 ? 26.269 -6.724 -19.424 1.00 44.97 209 SER A C 1
ATOM 1606 O O . SER A 1 209 ? 25.572 -6.541 -20.416 1.00 44.97 209 SER A O 1
ATOM 1608 N N . ASP A 1 210 ? 26.780 -7.912 -19.106 1.00 37.59 210 ASP A N 1
ATOM 1609 C CA . ASP A 1 210 ? 26.705 -9.130 -19.903 1.00 37.59 210 ASP A CA 1
ATOM 1610 C C . ASP A 1 210 ? 25.319 -9.806 -19.875 1.00 37.59 210 ASP A C 1
ATOM 1612 O O . ASP A 1 210 ? 24.942 -10.438 -20.855 1.00 37.59 210 ASP A O 1
ATOM 1616 N N . ILE A 1 211 ? 24.499 -9.615 -18.828 1.00 44.41 211 ILE A N 1
ATOM 1617 C CA . ILE A 1 211 ? 23.118 -10.156 -18.796 1.00 44.41 211 ILE A CA 1
ATOM 1618 C C . ILE A 1 211 ? 22.240 -9.460 -19.845 1.00 44.41 211 ILE A C 1
ATOM 1620 O O . ILE A 1 211 ? 21.338 -10.061 -20.426 1.00 44.41 211 ILE A O 1
ATOM 1624 N N . TRP A 1 212 ? 22.540 -8.194 -20.136 1.00 40.50 212 TRP A N 1
ATOM 1625 C CA . TRP A 1 212 ? 21.873 -7.446 -21.197 1.00 40.50 212 TRP A CA 1
ATOM 1626 C C . TRP A 1 212 ? 22.367 -7.838 -22.595 1.00 40.50 212 TRP A C 1
ATOM 1628 O O . TRP A 1 212 ? 21.595 -7.736 -23.541 1.00 40.50 212 TRP A O 1
ATOM 1638 N N . ALA A 1 213 ? 23.600 -8.343 -22.723 1.00 40.31 213 ALA A N 1
ATOM 1639 C CA . ALA A 1 213 ? 24.127 -8.870 -23.983 1.00 40.31 213 ALA A CA 1
ATOM 1640 C C . ALA A 1 213 ? 23.538 -10.251 -24.341 1.00 40.31 213 ALA A C 1
ATOM 1642 O O . ALA A 1 213 ? 23.360 -10.547 -25.519 1.00 40.31 213 ALA A O 1
ATOM 1643 N N . GLU A 1 214 ? 23.176 -11.078 -23.352 1.00 35.16 214 GLU A N 1
ATOM 1644 C CA . GLU A 1 214 ? 22.486 -12.358 -23.597 1.00 35.16 214 GLU A CA 1
ATOM 1645 C C . GLU A 1 214 ? 21.020 -12.170 -24.031 1.00 35.16 214 GLU A C 1
ATOM 1647 O O . GLU A 1 214 ? 20.530 -12.906 -24.890 1.00 35.16 214 GLU A O 1
ATOM 1652 N N . LEU A 1 215 ? 20.330 -11.140 -23.526 1.00 36.41 215 LEU A N 1
ATOM 1653 C CA . LEU A 1 215 ? 18.939 -10.839 -23.902 1.00 36.41 215 LEU A CA 1
ATOM 1654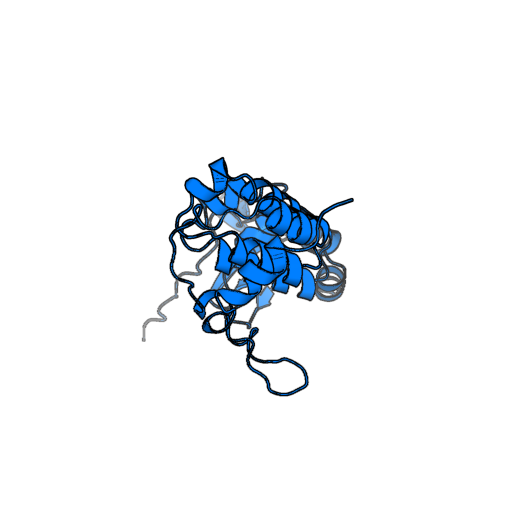 C C . LEU A 1 215 ? 18.775 -10.320 -25.345 1.00 36.41 215 LEU A C 1
ATOM 1656 O O . LEU A 1 215 ? 17.663 -10.360 -25.871 1.00 36.41 215 LEU A O 1
ATOM 1660 N N . GLU A 1 216 ? 19.850 -9.877 -26.005 1.00 33.38 216 GLU A N 1
ATOM 1661 C CA . GLU A 1 216 ? 19.822 -9.448 -27.413 1.00 33.38 216 GLU A CA 1
ATOM 1662 C C . GLU A 1 216 ? 19.902 -10.608 -28.424 1.00 33.38 216 GLU A C 1
ATOM 1664 O O . GLU A 1 216 ? 19.746 -10.366 -29.622 1.00 33.38 216 GLU A O 1
ATOM 1669 N N . THR A 1 217 ? 20.116 -11.861 -27.997 1.00 32.78 217 THR A N 1
ATOM 1670 C CA . THR A 1 217 ? 20.508 -12.925 -28.948 1.00 32.78 217 THR A CA 1
ATOM 1671 C C . THR A 1 217 ? 19.474 -13.984 -29.325 1.00 32.78 217 THR A C 1
ATOM 1673 O O . THR A 1 217 ? 19.719 -14.662 -30.314 1.00 32.78 217 THR A O 1
ATOM 1676 N N . ASP A 1 218 ? 18.298 -14.086 -28.695 1.00 33.09 218 ASP A N 1
ATOM 1677 C CA . ASP A 1 218 ? 17.367 -15.196 -29.008 1.00 33.09 218 ASP A CA 1
ATOM 1678 C C . ASP A 1 218 ? 15.880 -14.808 -29.112 1.00 33.09 218 ASP A C 1
ATOM 1680 O O . ASP A 1 218 ? 14.997 -15.443 -28.540 1.00 33.09 218 ASP A O 1
ATOM 1684 N N . TYR A 1 219 ? 15.565 -13.799 -29.929 1.00 29.30 219 TYR A N 1
ATOM 1685 C CA . TYR A 1 219 ? 14.209 -13.653 -30.481 1.00 29.30 219 TYR A CA 1
ATOM 1686 C C . TYR A 1 219 ? 14.250 -13.440 -31.994 1.00 29.30 219 TYR A C 1
ATOM 1688 O O . TYR A 1 219 ? 13.983 -12.359 -32.513 1.00 29.30 219 TYR A O 1
ATOM 1696 N N . SER A 1 220 ? 14.571 -14.521 -32.707 1.00 27.30 220 SER A N 1
ATOM 1697 C CA . SER A 1 220 ? 14.192 -14.692 -34.110 1.00 27.30 220 SER A CA 1
ATOM 1698 C C . SER A 1 220 ? 13.321 -15.941 -34.265 1.00 27.30 220 SER A C 1
ATOM 1700 O O . SER A 1 220 ? 13.812 -17.066 -34.303 1.00 27.30 220 SER A O 1
ATOM 1702 N N . HIS A 1 221 ? 12.011 -15.712 -34.366 1.00 30.20 221 HIS A N 1
ATOM 1703 C CA . HIS A 1 221 ? 11.047 -16.602 -35.011 1.00 30.20 221 HIS A CA 1
ATOM 1704 C C . HIS A 1 221 ? 10.090 -15.767 -35.857 1.00 30.20 221 HIS A C 1
ATOM 1706 O O . HIS A 1 221 ? 9.606 -14.734 -35.344 1.00 30.20 221 HIS A O 1
#

Radius of gyration: 20.54 Å; chains: 1; bounding box: 50×43×71 Å

Foldseek 3Di:
DDPPPPPQAEDPVADCWDQDPVRDIDHDQQWAWEQFLVRYTGTHRLCLLLVQFVQSVVVPVPDDDSDHHYHYDNPNQQRHPLLVVLLVCLSVVHQSQVCCVPVVALLSLLSLQSNLVNCVVRVGPSSLVSSLNNLQVCLPLVNQLVHLSDDLVSSLVSCVSNVVVVSNVSSVVSDDPVGHPHDDDCVSCPCVQQDDPPRDRPPPVPPDPVVVVVVPPDPDD